Protein 1VP8 (pdb70)

Radius of gyration: 15.59 Å; Cα contacts (8 Å, |Δi|>4): 405; chains: 1; bounding box: 43×42×30 Å

Sequence (183 aa):
HEKKIVYFNKPGRENTEETLRLAVERAKELGIKHLVVASSYGDTAKALEAEGLEVVVVTYHTGFVREGENTPPEVEEELRKRGAKIVRQSHILSGLERSISRKLGGVSRTEAIAEALRSLFGHGLKVCVEITIAADSGAIPIEEVVAVGGRSRGADTAVVIRPAHNNFFDAEIKEIICPRNKR

B-factor: mean 16.17, std 5.23, range [2.0, 48.51]

CATH classification: 3.40.1380.20

InterPro domains:
  IPR015074 Protein of unknown function DUF1867 [PIRSF016138] (1-189)
  IPR015795 Pyruvate kinase, C-terminal [PF02887] (18-164)
  IPR036918 Pyruvate kinase, C-terminal domain superfamily [G3DSA:3.40.1380.20] (1-189)
  IPR036918 Pyruvate kinase, C-terminal domain superfamily [SSF52935] (1-187)

Solvent-accessible surface area: 9802 Å² total

Organism: Archaeoglobus fulgidus (strain ATCC 49558 / DSM 4304 / JCM 9628 / NBRC 100126 / VC-16) (NCBI:txid224325)

Structure (mmCIF, N/CA/C/O backbone):
data_1VP8
#
_entry.id   1VP8
#
_cell.length_a   109.650
_cell.length_b   109.650
_cell.length_c   76.451
_cell.angle_alpha   90.00
_cell.angle_beta   90.00
_cell.angle_gamma   120.00
#
_symmetry.space_group_name_H-M   'P 63 2 2'
#
loop_
_entity.id
_entity.type
_entity.pdbx_description
1 polymer 'hypothetical protein AF0103'
2 non-polymer 'FLAVIN MONONUCLEOTIDE'
3 non-polymer 'UNKNOWN LIGAND'
4 water water
#
loop_
_atom_site.group_PDB
_atom_site.id
_atom_site.type_symbol
_atom_site.label_atom_id
_atom_site.label_alt_id
_atom_site.label_comp_id
_atom_site.label_asym_id
_atom_site.label_entity_id
_atom_site.label_seq_id
_atom_site.pdbx_PDB_ins_code
_atom_site.Cartn_x
_atom_site.Cartn_y
_atom_site.Cartn_z
_atom_site.occupancy
_atom_site.B_iso_or_equiv
_atom_site.auth_seq_id
_atom_site.auth_comp_id
_atom_site.auth_asym_id
_atom_site.auth_atom_id
_atom_site.pdbx_PDB_model_num
ATOM 1 N N . HIS A 1 12 ? 19.668 13.741 5.324 1.00 27.51 0 HIS A N 1
ATOM 2 C CA . HIS A 1 12 ? 20.000 13.849 6.772 1.00 25.91 0 HIS A CA 1
ATOM 3 C C . HIS A 1 12 ? 19.655 12.584 7.556 1.00 21.99 0 HIS A C 1
ATOM 4 O O . HIS A 1 12 ? 18.776 11.794 7.193 1.00 22.54 0 HIS A O 1
ATOM 15 N N . GLU A 1 14 ? 18.975 11.217 11.458 1.00 13.68 2 GLU A N 1
ATOM 16 C CA . GLU A 1 14 ? 18.633 11.464 12.853 1.00 13.90 2 GLU A CA 1
ATOM 17 C C . GLU A 1 14 ? 19.145 10.284 13.669 1.00 14.37 2 GLU A C 1
ATOM 18 O O . GLU A 1 14 ? 18.763 9.148 13.421 1.00 15.25 2 GLU A O 1
ATOM 21 N N . LYS A 1 15 ? 20.006 10.574 14.637 1.00 13.02 3 LYS A N 1
ATOM 22 C CA . LYS A 1 15 ? 20.641 9.564 15.479 1.00 12.70 3 LYS A CA 1
ATOM 23 C C . LYS A 1 15 ? 20.524 9.919 16.958 1.00 13.38 3 LYS A C 1
ATOM 24 O O . LYS A 1 15 ? 20.198 11.043 17.333 1.00 15.09 3 LYS A O 1
ATOM 30 N N . LYS A 1 16 ? 20.761 8.931 17.794 1.00 12.57 4 LYS A N 1
ATOM 31 C CA . LYS A 1 16 ? 20.859 9.144 19.219 1.00 14.50 4 LYS A CA 1
ATOM 32 C C . LYS A 1 16 ? 22.219 9.710 19.592 1.00 13.99 4 LYS A C 1
ATOM 33 O O . LYS A 1 16 ? 23.237 9.326 19.020 1.00 14.50 4 LYS A O 1
ATOM 39 N N . ILE A 1 17 ? 22.235 10.636 20.541 1.00 12.53 5 ILE A N 1
ATOM 40 C CA . ILE A 1 17 ? 23.444 11.031 21.266 1.00 12.24 5 ILE A CA 1
ATOM 41 C C . ILE A 1 17 ? 23.066 10.958 22.748 1.00 13.34 5 ILE A C 1
ATOM 42 O O . ILE A 1 17 ? 21.955 11.308 23.124 1.00 13.81 5 ILE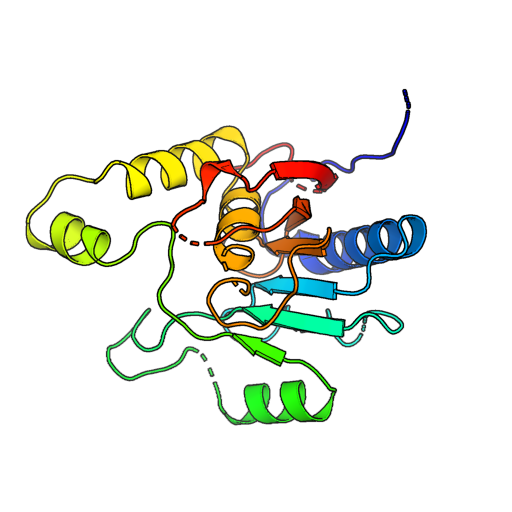 A O 1
ATOM 47 N N . VAL A 1 18 ? 23.988 10.489 23.574 1.00 12.96 6 VAL A N 1
ATOM 48 C CA . VAL A 1 18 ? 23.745 10.385 25.008 1.00 11.92 6 VAL A CA 1
ATOM 49 C C . VAL A 1 18 ? 24.642 11.386 25.745 1.00 12.56 6 VAL A C 1
ATOM 50 O O . VAL A 1 18 ? 25.830 11.439 25.508 1.00 13.38 6 VAL A O 1
ATOM 54 N N . TYR A 1 19 ? 24.018 12.233 26.559 1.00 13.42 7 TYR A N 1
ATOM 55 C CA . TYR A 1 19 ? 24.708 13.205 27.371 1.00 13.69 7 TYR A CA 1
ATOM 56 C C . TYR A 1 19 ? 24.705 12.737 28.823 1.00 13.11 7 TYR A C 1
ATOM 57 O O . TYR A 1 19 ? 23.639 12.451 29.391 1.00 14.65 7 TYR A O 1
ATOM 66 N N . PHE A 1 20 ? 25.883 12.676 29.425 1.00 12.76 8 PHE A N 1
ATOM 67 C CA . PHE A 1 20 ? 26.008 12.262 30.832 1.00 12.36 8 PHE A CA 1
ATOM 68 C C . PHE A 1 20 ? 25.911 13.488 31.724 1.00 12.88 8 PHE A C 1
ATOM 69 O O . PHE A 1 20 ? 26.420 14.559 31.396 1.00 13.98 8 PHE A O 1
ATOM 77 N N . ASN A 1 21 ? 25.340 13.317 32.907 1.00 13.92 9 ASN A N 1
ATOM 78 C CA . ASN A 1 21 ? 25.225 14.429 33.835 1.00 15.71 9 ASN A CA 1
ATOM 79 C C . ASN A 1 21 ? 26.557 14.870 34.419 1.00 15.87 9 ASN A C 1
ATOM 80 O O . ASN A 1 21 ? 26.720 16.026 34.774 1.00 16.41 9 ASN A O 1
ATOM 89 N N . LYS A 1 22 ? 27.479 13.928 34.586 1.00 16.12 10 LYS A N 1
ATOM 90 C CA . LYS A 1 22 ? 28.788 14.210 35.164 1.00 15.85 10 LYS A CA 1
ATOM 91 C C . LYS A 1 22 ? 29.846 13.677 34.249 1.00 15.36 10 LYS A C 1
ATOM 92 O O . LYS A 1 22 ? 29.601 12.694 33.536 1.00 15.40 10 LYS A O 1
ATOM 95 N N . PRO A 1 23 ? 31.037 14.282 34.258 1.00 14.33 11 PRO A N 1
ATOM 96 C CA . PRO A 1 23 ? 32.142 13.717 33.528 1.00 14.26 11 PRO A CA 1
ATOM 97 C C . PRO A 1 23 ? 32.747 12.553 34.320 1.00 15.02 11 PRO A C 1
ATOM 98 O O . PRO A 1 23 ? 32.461 12.362 35.501 1.00 15.71 11 PRO A O 1
ATOM 102 N N . GLY A 1 24 ? 33.600 11.784 33.660 1.00 14.52 12 GLY A N 1
ATOM 103 C CA . GLY A 1 24 ? 34.487 10.907 34.381 1.00 14.18 12 GLY A CA 1
ATOM 104 C C . GLY A 1 24 ? 34.080 9.448 34.421 1.00 14.36 12 GLY A C 1
ATOM 105 O O . GLY A 1 24 ? 33.200 8.978 33.693 1.00 13.83 12 GLY A O 1
ATOM 106 N N . ARG A 1 25 ? 34.755 8.751 35.320 1.00 14.52 13 ARG A N 1
ATOM 107 C CA . ARG A 1 25 ? 34.869 7.308 35.330 1.00 14.19 13 ARG A CA 1
ATOM 108 C C . ARG A 1 25 ? 33.547 6.554 35.512 1.00 14.86 13 ARG A C 1
ATOM 109 O O . ARG A 1 25 ? 33.423 5.405 35.078 1.00 15.33 13 ARG A O 1
ATOM 117 N N . GLU A 1 26 ? 32.546 7.185 36.139 1.00 14.28 14 GLU A N 1
ATOM 118 C CA . GLU A 1 26 ? 31.256 6.498 36.340 1.00 14.88 14 GLU A CA 1
ATOM 119 C C . GLU A 1 26 ? 30.587 6.117 35.029 1.00 13.83 14 GLU A C 1
ATOM 120 O O . GLU A 1 26 ? 29.691 5.266 35.010 1.00 14.47 14 GLU A O 1
ATOM 128 N N . ASN A 1 27 ? 30.956 6.800 33.952 1.00 13.33 15 ASN A N 1
ATOM 129 C CA . ASN A 1 27 ? 30.323 6.622 32.649 1.00 13.39 15 ASN A CA 1
ATOM 130 C C . ASN A 1 27 ? 30.931 5.530 31.780 1.00 13.11 15 ASN A C 1
ATOM 131 O O . ASN A 1 27 ? 30.499 5.355 30.635 1.00 12.74 15 ASN A O 1
ATOM 136 N N . THR A 1 28 ? 31.891 4.786 32.318 1.00 12.74 16 THR A N 1
ATOM 137 C CA . THR A 1 28 ? 32.737 3.940 31.479 1.00 12.65 16 THR A CA 1
ATOM 138 C C . THR A 1 28 ? 31.945 2.870 30.763 1.00 12.89 16 THR A C 1
ATOM 139 O O . THR A 1 28 ? 32.087 2.693 29.543 1.00 13.56 16 THR A O 1
ATOM 143 N N . GLU A 1 29 ? 31.152 2.112 31.510 1.00 12.77 17 GLU A N 1
ATOM 144 C CA . GLU A 1 29 ? 30.481 0.996 30.906 1.00 14.74 17 GLU A CA 1
ATOM 145 C C . GLU A 1 29 ? 29.466 1.440 29.867 1.00 12.72 17 GLU A C 1
ATOM 146 O O . GLU A 1 29 ? 29.365 0.841 28.797 1.00 14.75 17 GLU A O 1
ATOM 154 N N . GLU A 1 30 ? 28.729 2.507 30.153 1.00 13.32 18 GLU A N 1
ATOM 155 C CA . GLU A 1 30 ? 27.747 3.005 29.198 1.00 13.82 18 GLU A CA 1
ATOM 156 C C . GLU A 1 30 ? 28.391 3.576 27.969 1.00 13.03 18 GLU A C 1
ATOM 157 O O . GLU A 1 30 ? 27.904 3.400 26.870 1.00 14.60 18 GLU A O 1
ATOM 163 N N . THR A 1 31 ? 29.503 4.287 28.141 1.00 12.52 19 THR A N 1
ATOM 164 C CA . THR A 1 31 ? 30.263 4.811 26.990 1.00 12.77 19 THR A CA 1
ATOM 165 C C . THR A 1 31 ? 30.689 3.638 26.061 1.00 13.61 19 THR A C 1
ATOM 166 O O . THR A 1 31 ? 30.536 3.702 24.845 1.00 13.33 19 THR A O 1
ATOM 170 N N . LEU A 1 32 ? 31.272 2.596 26.630 1.00 13.62 20 LEU A N 1
ATOM 171 C CA . LEU A 1 32 ? 31.708 1.446 25.820 1.00 13.24 20 LEU A CA 1
ATOM 172 C C . LEU A 1 32 ? 30.530 0.784 25.139 1.00 13.88 20 LEU A C 1
ATOM 173 O O . LEU A 1 32 ? 30.611 0.395 23.971 1.00 13.70 20 LEU A O 1
ATOM 178 N N . ARG A 1 33 ? 29.419 0.636 25.846 1.00 12.86 21 ARG A N 1
ATOM 179 C CA . ARG A 1 33 ? 28.241 0.015 25.260 1.00 12.94 21 ARG A CA 1
ATOM 180 C C . ARG A 1 33 ? 27.753 0.779 24.039 1.00 12.82 21 ARG A C 1
ATOM 181 O O . ARG A 1 33 ? 27.455 0.205 22.992 1.00 13.86 21 ARG A O 1
ATOM 189 N N . LEU A 1 34 ? 27.673 2.090 24.193 1.00 12.46 22 LEU A N 1
ATOM 190 C CA . LEU A 1 34 ? 27.199 2.965 23.121 1.00 13.02 22 LEU A CA 1
ATOM 191 C C . LEU A 1 34 ? 28.203 3.014 21.965 1.00 14.06 22 LEU A C 1
ATOM 192 O O . LEU A 1 34 ? 27.794 3.064 20.795 1.00 13.09 22 LEU A O 1
ATOM 197 N N . ALA A 1 35 ? 29.485 2.982 22.295 1.00 13.52 23 ALA A N 1
ATOM 198 C CA . ALA A 1 35 ? 30.549 2.973 21.286 1.00 13.60 23 ALA A CA 1
ATOM 199 C C . ALA A 1 35 ? 30.457 1.738 20.407 1.00 14.05 23 ALA A C 1
ATOM 200 O O . ALA A 1 35 ? 30.478 1.802 19.173 1.00 13.62 23 ALA A O 1
ATOM 202 N N . VAL A 1 36 ? 30.352 0.592 21.062 1.00 13.86 24 VAL A N 1
ATOM 203 C CA . VAL A 1 36 ? 30.217 -0.670 20.331 1.00 14.31 24 VAL A CA 1
ATOM 204 C C . VAL A 1 36 ? 28.935 -0.708 19.489 1.00 13.80 24 VAL A C 1
ATOM 205 O O . VAL A 1 36 ? 28.946 -1.123 18.318 1.00 13.54 24 VAL A O 1
ATOM 209 N N . GLU A 1 37 ? 27.830 -0.238 20.082 1.00 13.24 25 GLU A N 1
ATOM 210 C CA . GLU A 1 37 ? 26.534 -0.164 19.377 1.00 13.67 25 GLU A CA 1
ATOM 211 C C . GLU A 1 37 ? 26.643 0.615 18.082 1.00 13.27 25 GLU A C 1
ATOM 212 O O . GLU A 1 37 ? 26.209 0.163 17.036 1.00 13.84 25 GLU A O 1
ATOM 218 N N . ARG A 1 38 ? 27.212 1.809 18.159 1.00 12.95 26 ARG A N 1
ATOM 219 C CA . ARG A 1 38 ? 27.364 2.641 16.942 1.00 12.97 26 ARG A CA 1
ATOM 220 C C . ARG A 1 38 ? 28.338 2.013 15.927 1.00 13.64 26 ARG A C 1
ATOM 221 O O . ARG A 1 38 ? 28.086 2.053 14.726 1.00 13.41 26 ARG A O 1
ATOM 229 N N . ALA A 1 39 ? 29.473 1.483 16.398 1.00 12.99 27 ALA A N 1
ATOM 230 C CA . ALA A 1 39 ? 30.419 0.836 15.487 1.00 13.77 27 ALA A CA 1
ATOM 231 C C . ALA A 1 39 ? 29.728 -0.254 14.679 1.00 15.57 27 ALA A C 1
ATOM 232 O O . ALA A 1 39 ? 29.935 -0.395 13.476 1.00 15.52 27 ALA A O 1
ATOM 234 N N . LYS A 1 40 ? 28.898 -1.027 15.356 1.00 14.76 28 LYS A N 1
ATOM 235 C CA . LYS A 1 40 ? 28.239 -2.149 14.683 1.00 15.78 28 LYS A CA 1
ATOM 236 C C . LYS A 1 40 ? 27.217 -1.653 13.683 1.00 14.90 28 LYS A C 1
ATOM 237 O O . LYS A 1 40 ? 27.097 -2.219 12.594 1.00 16.75 28 LYS A O 1
ATOM 240 N N . GLU A 1 41 ? 26.478 -0.599 14.017 1.00 14.91 29 GLU A N 1
ATOM 241 C CA . GLU A 1 41 ? 25.544 -0.001 13.061 1.00 15.14 29 GLU A CA 1
ATOM 242 C C . GLU A 1 41 ? 26.242 0.453 11.776 1.00 15.89 29 GLU A C 1
ATOM 243 O O . GLU A 1 41 ? 25.669 0.398 10.690 1.00 15.28 29 GLU A O 1
ATOM 249 N N . LEU A 1 42 ? 27.461 0.969 11.909 1.00 14.34 30 LEU A N 1
ATOM 250 C CA . LEU A 1 42 ? 28.197 1.555 10.792 1.00 14.97 30 LEU A CA 1
ATOM 251 C C . LEU A 1 42 ? 29.109 0.553 10.064 1.00 15.00 30 LEU A C 1
ATOM 252 O O . LEU A 1 42 ? 29.696 0.893 9.037 1.00 18.90 30 LEU A O 1
ATOM 257 N N . GLY A 1 43 ? 29.282 -0.641 10.613 1.00 13.40 31 GLY A N 1
ATOM 258 C CA . GLY A 1 43 ? 30.217 -1.599 10.019 1.00 14.77 31 GLY A CA 1
ATOM 259 C C . GLY A 1 43 ? 31.676 -1.232 10.266 1.00 15.14 31 GLY A C 1
ATOM 260 O O . GLY A 1 43 ? 32.562 -1.605 9.503 1.00 16.77 31 GLY A O 1
ATOM 261 N N . ILE A 1 44 ? 31.919 -0.469 11.329 1.00 14.11 32 ILE A N 1
ATOM 262 C CA . ILE A 1 44 ? 33.252 -0.104 11.743 1.00 13.87 32 ILE A CA 1
ATOM 263 C C . ILE A 1 44 ? 33.916 -1.313 12.393 1.00 14.79 32 ILE A C 1
ATOM 264 O O . ILE A 1 44 ? 33.265 -2.060 13.125 1.00 16.65 32 ILE A O 1
ATOM 269 N N . LYS A 1 45 ? 35.204 -1.490 12.139 1.00 13.21 33 LYS A N 1
ATOM 270 C CA . LYS A 1 45 ? 35.971 -2.622 12.637 1.00 13.79 33 LYS A CA 1
ATOM 271 C C . LYS A 1 45 ? 36.846 -2.364 13.845 1.00 15.83 33 LYS A C 1
ATOM 272 O O . LYS A 1 45 ? 37.174 -3.306 14.573 1.00 17.82 33 LYS A O 1
ATOM 274 N N . HIS A 1 46 ? 37.271 -1.131 14.053 1.00 14.15 34 HIS A N 1
ATOM 275 C CA . HIS A 1 46 ? 38.232 -0.796 15.098 1.00 14.06 34 HIS A CA 1
ATOM 276 C C . HIS A 1 46 ? 37.620 0.099 16.171 1.00 14.86 34 HIS A C 1
ATOM 277 O O . HIS A 1 46 ? 36.957 1.097 15.867 1.00 14.78 34 HIS A O 1
ATOM 284 N N . LEU A 1 47 ? 37.909 -0.259 17.419 1.00 13.94 35 LEU A N 1
ATOM 285 C CA . LEU A 1 47 ? 37.540 0.502 18.611 1.00 13.29 35 LEU A CA 1
ATOM 286 C C . LEU A 1 47 ? 38.855 0.941 19.249 1.00 12.93 35 LEU A C 1
ATOM 287 O O . LEU A 1 47 ? 39.632 0.092 19.695 1.00 15.53 35 LEU A O 1
ATOM 292 N N . VAL A 1 48 ? 39.129 2.233 19.274 1.00 12.28 36 VAL A N 1
ATOM 293 C CA . VAL A 1 48 ? 40.371 2.800 19.795 1.00 12.80 36 VAL A CA 1
ATOM 294 C C . VAL A 1 48 ? 40.035 3.360 21.171 1.00 13.00 36 VAL A C 1
ATOM 295 O O . VAL A 1 48 ? 39.170 4.195 21.281 1.00 14.10 36 VAL A O 1
ATOM 299 N N . VAL A 1 49 ? 40.705 2.862 22.197 1.00 11.84 37 VAL A N 1
ATOM 300 C CA . VAL A 1 49 ? 40.335 3.150 23.580 1.00 13.13 37 VAL A CA 1
ATOM 301 C C . VAL A 1 49 ? 41.535 3.629 24.379 1.00 12.29 37 VAL A C 1
ATOM 302 O O . VAL A 1 49 ? 42.556 2.939 24.411 1.00 13.21 37 VAL A O 1
ATOM 309 N N . ALA A 1 50 ? 41.388 4.741 25.085 1.00 12.85 38 ALA A N 1
ATOM 310 C CA . ALA A 1 50 ? 42.449 5.223 25.988 1.00 12.51 38 ALA A CA 1
ATOM 311 C C . ALA A 1 50 ? 42.417 4.395 27.259 1.00 12.09 38 ALA A C 1
ATOM 312 O O . ALA A 1 50 ? 41.369 4.201 27.888 1.00 13.17 38 ALA A O 1
ATOM 314 N N . SER A 1 51 ? 43.567 3.881 27.680 1.00 12.72 39 SER A N 1
ATOM 315 C CA . SER A 1 51 ? 43.633 3.216 28.981 1.00 13.33 39 SER A CA 1
ATOM 316 C C . SER A 1 51 ? 45.034 3.426 29.546 1.00 12.73 39 SER A C 1
ATOM 317 O O . SER A 1 51 ? 46.046 2.909 29.017 1.00 13.39 39 SER A O 1
ATOM 320 N N . SER A 1 52 ? 45.088 4.167 30.657 1.00 12.72 40 SER A N 1
ATOM 321 C CA . SER A 1 52 ? 46.345 4.507 31.313 1.00 13.36 40 SER A CA 1
ATOM 322 C C . SER A 1 52 ? 46.927 3.341 32.082 1.00 13.69 40 SER A C 1
ATOM 323 O O . SER A 1 52 ? 48.115 3.023 31.959 1.00 14.46 40 SER A O 1
ATOM 326 N N . TYR A 1 53 ? 46.082 2.667 32.855 1.00 12.94 41 TYR A N 1
ATOM 327 C CA . TYR A 1 53 ? 46.497 1.578 33.728 1.00 13.14 41 TYR A CA 1
ATOM 328 C C . TYR A 1 53 ? 45.926 0.231 33.280 1.00 13.30 41 TYR A C 1
ATOM 329 O O . TYR A 1 53 ? 46.409 -0.820 33.677 1.00 14.67 41 TYR A O 1
ATOM 338 N N . GLY A 1 54 ? 44.919 0.252 32.401 1.00 14.96 42 GLY A N 1
ATOM 339 C CA . GLY A 1 54 ? 44.421 -0.973 31.772 1.00 14.33 42 GLY A CA 1
ATOM 340 C C . GLY A 1 54 ? 42.963 -1.297 32.016 1.00 14.95 42 GLY A C 1
ATOM 341 O O . GLY A 1 54 ? 42.432 -2.164 31.351 1.00 14.01 42 GLY A O 1
ATOM 342 N N . ASP A 1 55 ? 42.296 -0.608 32.956 1.00 15.20 43 ASP A N 1
ATOM 343 C CA . ASP A 1 55 ? 40.925 -0.947 33.336 1.00 16.81 43 ASP A CA 1
ATOM 344 C C . ASP A 1 55 ? 39.960 -0.820 32.153 1.00 13.63 43 ASP A C 1
ATOM 345 O O . ASP A 1 55 ? 39.181 -1.728 31.850 1.00 14.11 43 ASP A O 1
ATOM 354 N N . THR A 1 56 ? 39.991 0.325 31.488 1.00 13.28 44 THR A N 1
ATOM 355 C CA . THR A 1 56 ? 39.066 0.562 30.398 1.00 13.68 44 THR A CA 1
ATOM 356 C C . THR A 1 56 ? 39.338 -0.392 29.230 1.00 13.39 44 THR A C 1
ATOM 357 O O . THR A 1 56 ? 38.423 -0.844 28.546 1.00 13.71 44 THR A O 1
ATOM 361 N N . ALA A 1 57 ? 40.612 -0.678 29.004 1.00 13.00 45 ALA A N 1
ATOM 362 C CA . ALA A 1 57 ? 41.000 -1.633 27.971 1.00 12.95 45 ALA A CA 1
ATOM 363 C C . ALA A 1 57 ? 40.417 -3.004 28.208 1.00 14.06 45 ALA A C 1
ATOM 364 O O . ALA A 1 57 ? 39.911 -3.667 27.289 1.00 13.66 45 ALA A O 1
ATOM 378 N N . LYS A 1 59 ? 37.789 -3.770 30.038 1.00 13.65 47 LYS A N 1
ATOM 379 C CA . LYS A 1 59 ? 36.339 -3.695 29.888 1.00 14.44 47 LYS A CA 1
ATOM 380 C C . LYS A 1 59 ? 35.955 -3.647 28.400 1.00 14.08 47 LYS A C 1
ATOM 381 O O . LYS A 1 59 ? 35.008 -4.301 27.967 1.00 14.84 47 LYS A O 1
ATOM 389 N N . ALA A 1 60 ? 36.717 -2.891 27.620 1.00 13.39 48 ALA A N 1
ATOM 390 C CA . ALA A 1 60 ? 36.479 -2.797 26.185 1.00 14.11 48 ALA A CA 1
ATOM 391 C C . ALA A 1 60 ? 36.554 -4.186 25.531 1.00 14.04 48 ALA A C 1
ATOM 392 O O . ALA A 1 60 ? 35.694 -4.556 24.719 1.00 15.03 48 ALA A O 1
ATOM 394 N N . LEU A 1 61 ? 37.567 -4.969 25.890 1.00 13.76 49 LEU A N 1
ATOM 395 C CA . LEU A 1 61 ? 37.697 -6.308 25.314 1.00 13.50 49 LEU A CA 1
ATOM 396 C C . LEU A 1 61 ? 36.501 -7.183 25.651 1.00 16.04 49 LEU A C 1
ATOM 397 O O . LEU A 1 61 ? 35.997 -7.948 24.808 1.00 17.69 49 LEU A O 1
ATOM 402 N N . GLU A 1 62 ? 36.034 -7.078 26.880 1.00 14.81 50 GLU A N 1
ATOM 403 C CA . GLU A 1 62 ? 34.874 -7.847 27.296 1.00 16.29 50 GLU A CA 1
ATOM 404 C C . GLU A 1 62 ? 33.637 -7.477 26.491 1.00 17.02 50 GLU A C 1
ATOM 405 O O . GLU A 1 62 ? 32.791 -8.348 26.231 1.00 20.37 50 GLU A O 1
ATOM 416 N N . ALA A 1 64 ? 33.503 -5.894 23.379 1.00 17.78 52 ALA A N 1
ATOM 417 C CA . ALA A 1 64 ? 33.785 -5.550 21.973 1.00 17.13 52 ALA A CA 1
ATOM 418 C C . ALA A 1 64 ? 33.006 -6.304 20.937 1.00 20.10 52 ALA A C 1
ATOM 419 O O . ALA A 1 64 ? 32.853 -5.844 19.802 1.00 18.99 52 ALA A O 1
ATOM 421 N N . GLU A 1 65 ? 32.525 -7.481 21.312 1.00 18.09 53 GLU A N 1
ATOM 422 C CA . GLU A 1 65 ? 31.657 -8.265 20.434 1.00 20.77 53 GLU A CA 1
ATOM 423 C C . GLU A 1 65 ? 32.265 -8.433 19.046 1.00 20.58 53 GLU A C 1
ATOM 424 O O . GLU A 1 65 ? 31.565 -8.291 18.043 1.00 24.84 53 GLU A O 1
ATOM 427 N N . GLY A 1 66 ? 33.544 -8.759 18.966 1.00 17.48 54 GLY A N 1
ATOM 428 C CA . GLY A 1 66 ? 34.172 -8.982 17.678 1.00 18.10 54 GLY A CA 1
ATOM 429 C C . GLY A 1 66 ? 34.906 -7.798 17.045 1.00 18.37 54 GLY A C 1
ATOM 430 O O . GLY A 1 66 ? 35.603 -7.975 16.056 1.00 22.55 54 GLY A O 1
ATOM 431 N N . LEU A 1 67 ? 34.751 -6.586 17.569 1.00 16.71 55 LEU A N 1
ATOM 432 C CA . LEU A 1 67 ? 35.560 -5.465 17.107 1.00 16.87 55 LEU A CA 1
ATOM 433 C C . LEU A 1 67 ? 37.026 -5.658 17.510 1.00 16.49 55 LEU A C 1
ATOM 434 O O . LEU A 1 67 ? 37.329 -6.321 18.497 1.00 17.54 55 LEU A O 1
ATOM 439 N N . GLU A 1 68 ? 37.924 -5.112 16.718 1.00 15.08 56 GLU A N 1
ATOM 440 C CA . GLU A 1 68 ? 39.330 -5.083 17.047 1.00 16.90 56 GLU A CA 1
ATOM 441 C C . GLU A 1 68 ? 39.586 -3.911 17.986 1.00 16.05 56 GLU A C 1
ATOM 442 O O . GLU A 1 68 ? 39.285 -2.765 17.643 1.00 16.38 56 GLU A O 1
ATOM 453 N N . VAL A 1 69 ? 40.148 -4.169 19.153 1.00 14.40 57 VAL A N 1
ATOM 454 C CA . VAL A 1 69 ? 40.384 -3.155 20.150 1.00 14.43 57 VAL A CA 1
ATOM 455 C C . VAL A 1 69 ? 41.846 -2.710 20.044 1.00 13.81 57 VAL A C 1
ATOM 456 O O . VAL A 1 69 ? 42.767 -3.544 20.076 1.00 14.03 57 VAL A O 1
ATOM 460 N N . VAL A 1 70 ? 42.030 -1.409 19.883 1.00 12.94 58 VAL A N 1
ATOM 461 C CA . VAL A 1 70 ? 43.326 -0.786 19.857 1.00 11.84 58 VAL A CA 1
ATOM 462 C C . VAL A 1 70 ? 43.410 0.073 21.111 1.00 12.24 58 VAL A C 1
ATOM 463 O O . VAL A 1 70 ? 42.717 1.077 21.252 1.00 13.97 58 VAL A O 1
ATOM 467 N N . VAL A 1 71 ? 44.265 -0.341 22.035 1.00 12.65 59 VAL A N 1
ATOM 468 C CA . VAL A 1 71 ? 44.422 0.324 23.314 1.00 12.10 59 VAL A CA 1
ATOM 469 C C . VAL A 1 71 ? 45.540 1.341 23.172 1.00 12.87 59 VAL A C 1
ATOM 470 O O . VAL A 1 71 ? 46.656 0.992 22.788 1.00 14.59 59 VAL A O 1
ATOM 474 N N . VAL A 1 72 ? 45.263 2.588 23.517 1.00 11.51 60 VAL A N 1
ATOM 475 C CA . VAL A 1 72 ? 46.292 3.625 23.528 1.00 12.62 60 VAL A CA 1
ATOM 476 C C . VAL A 1 72 ? 46.538 4.001 24.976 1.00 12.56 60 VAL A C 1
ATOM 477 O O . VAL A 1 72 ? 45.644 4.420 25.707 1.00 13.14 60 VAL A O 1
ATOM 481 N N . THR A 1 73 ? 47.783 3.799 25.398 1.00 12.89 61 THR A N 1
ATOM 482 C CA . THR A 1 73 ? 48.173 4.059 26.781 1.00 12.25 61 THR A CA 1
ATOM 483 C C . THR A 1 73 ? 49.112 5.253 26.866 1.00 12.84 61 THR A C 1
ATOM 484 O O . THR A 1 73 ? 49.466 5.877 25.857 1.00 14.56 61 THR A O 1
ATOM 488 N N . TYR A 1 74 ? 49.526 5.576 28.080 1.00 12.59 62 TYR A N 1
ATOM 489 C CA . TYR A 1 74 ? 50.492 6.644 28.305 1.00 13.31 62 TYR A CA 1
ATOM 490 C C . TYR A 1 74 ? 51.868 6.344 27.732 1.00 13.42 62 TYR A C 1
ATOM 491 O O . TYR A 1 74 ? 52.345 5.230 27.771 1.00 13.96 62 TYR A O 1
ATOM 500 N N . HIS A 1 75 ? 52.532 7.397 27.270 1.00 13.51 63 HIS A N 1
ATOM 501 C CA . HIS A 1 75 ? 53.922 7.286 26.928 1.00 13.37 63 HIS A CA 1
ATOM 502 C C . HIS A 1 75 ? 54.756 6.852 28.112 1.00 13.65 63 HIS A C 1
ATOM 503 O O . HIS A 1 75 ? 54.464 7.215 29.255 1.00 13.71 63 HIS A O 1
ATOM 510 N N . THR A 1 76 ? 55.789 6.060 27.876 1.00 13.05 64 THR A N 1
ATOM 511 C CA . THR A 1 76 ? 56.750 5.755 28.937 1.00 12.02 64 THR A CA 1
ATOM 512 C C . THR A 1 76 ? 57.297 7.068 29.485 1.00 12.85 64 THR A C 1
ATOM 513 O O . THR A 1 76 ? 57.623 7.965 28.718 1.00 13.72 64 THR A O 1
ATOM 517 N N . GLY A 1 77 ? 57.334 7.231 30.811 1.00 13.37 65 GLY A N 1
ATOM 518 C CA . GLY A 1 77 ? 57.777 8.468 31.420 1.00 13.21 65 GLY A CA 1
ATOM 519 C C . GLY A 1 77 ? 56.735 9.499 31.714 1.00 14.44 65 GLY A C 1
ATOM 520 O O . GLY A 1 77 ? 57.075 10.577 32.187 1.00 13.92 65 GLY A O 1
ATOM 521 N N . PHE A 1 78 ? 55.457 9.229 31.451 1.00 13.01 66 PHE A N 1
ATOM 522 C CA . PHE A 1 78 ? 54.411 10.206 31.692 1.00 13.28 66 PHE A CA 1
ATOM 523 C C . PHE A 1 78 ? 54.401 10.608 33.160 1.00 14.36 66 PHE A C 1
ATOM 524 O O . PHE A 1 78 ? 54.216 11.797 33.457 1.00 14.48 66 PHE A O 1
ATOM 532 N N . VAL A 1 79 ? 54.522 9.658 34.073 1.00 13.44 67 VAL A N 1
ATOM 533 C CA . VAL A 1 79 ? 54.579 9.988 35.501 1.00 14.61 67 VAL A CA 1
ATOM 534 C C . VAL A 1 79 ? 56.006 10.097 36.016 1.00 14.98 67 VAL A C 1
ATOM 535 O O . VAL A 1 79 ? 56.387 11.084 36.668 1.00 16.64 67 VAL A O 1
ATOM 539 N N . ARG A 1 80 ? 56.822 9.083 35.756 1.00 14.57 68 ARG A N 1
ATOM 540 C CA . ARG A 1 80 ? 58.222 9.012 36.161 1.00 14.47 68 ARG A CA 1
ATOM 541 C C . ARG A 1 80 ? 59.029 8.504 34.991 1.00 14.30 68 ARG A C 1
ATOM 542 O O . ARG A 1 80 ? 58.625 7.555 34.324 1.00 13.89 68 ARG A O 1
ATOM 550 N N . GLU A 1 81 ? 60.199 9.127 34.731 1.00 14.31 69 GLU A N 1
ATOM 551 C CA . GLU A 1 81 ? 60.998 8.759 33.564 1.00 15.79 69 GLU A CA 1
ATOM 552 C C . GLU A 1 81 ? 61.342 7.304 33.557 1.00 13.97 69 GLU A C 1
ATOM 553 O O . GLU A 1 81 ? 61.669 6.697 34.597 1.00 14.64 69 GLU A O 1
ATOM 559 N N . GLY A 1 82 ? 61.214 6.680 32.400 1.00 12.87 70 GLY A N 1
ATOM 560 C CA . GLY A 1 82 ? 61.535 5.297 32.239 1.00 14.06 70 GLY A CA 1
ATOM 561 C C . GLY A 1 82 ? 60.494 4.306 32.742 1.00 14.42 70 GLY A C 1
ATOM 562 O O . GLY A 1 82 ? 60.752 3.117 32.660 1.00 16.47 70 GLY A O 1
ATOM 563 N N . GLU A 1 83 ? 59.366 4.787 33.251 1.00 12.75 71 GLU A N 1
ATOM 564 C CA . GLU A 1 83 ? 58.361 3.903 33.847 1.00 12.15 71 GLU A CA 1
ATOM 565 C C . GLU A 1 83 ? 57.060 3.973 33.088 1.00 12.80 71 GLU A C 1
ATOM 566 O O . GLU A 1 83 ? 56.681 4.999 32.545 1.00 12.80 71 GLU A O 1
ATOM 572 N N . ASN A 1 84 ? 56.350 2.840 33.115 1.00 12.47 72 ASN A N 1
ATOM 573 C CA . ASN A 1 84 ? 55.051 2.706 32.481 1.00 12.97 72 ASN A CA 1
ATOM 574 C C . ASN A 1 84 ? 53.945 2.618 33.531 1.00 12.65 72 ASN A C 1
ATOM 575 O O . ASN A 1 84 ? 54.093 1.932 34.543 1.00 13.77 72 ASN A O 1
ATOM 580 N N . THR A 1 85 ? 52.808 3.248 33.283 1.00 12.20 73 THR A N 1
ATOM 581 C CA . THR A 1 85 ? 51.661 3.121 34.184 1.00 11.73 73 THR A CA 1
ATOM 582 C C . THR A 1 85 ? 50.975 1.754 34.078 1.00 12.59 73 THR A C 1
ATOM 583 O O . THR A 1 85 ? 50.536 1.190 35.094 1.00 12.36 73 THR A O 1
ATOM 595 N N . PRO A 1 87 ? 50.947 -2.008 33.938 1.00 14.11 75 PRO A N 1
ATOM 596 C CA . PRO A 1 87 ? 51.993 -2.975 34.236 1.00 16.18 75 PRO A CA 1
ATOM 597 C C . PRO A 1 87 ? 52.037 -4.174 33.318 1.00 14.70 75 PRO A C 1
ATOM 598 O O . PRO A 1 87 ? 51.043 -4.452 32.613 1.00 13.57 75 PRO A O 1
ATOM 602 N N . PRO A 1 88 ? 53.180 -4.855 33.268 1.00 13.85 76 PRO A N 1
ATOM 603 C CA . PRO A 1 88 ? 53.376 -5.922 32.344 1.00 13.89 76 PRO A CA 1
ATOM 604 C C . PRO A 1 88 ? 52.288 -6.989 32.403 1.00 13.46 76 PRO A C 1
ATOM 605 O O . PRO A 1 88 ? 51.899 -7.502 31.351 1.00 14.56 76 PRO A O 1
ATOM 609 N N . GLU A 1 89 ? 51.802 -7.362 33.592 1.00 12.39 77 GLU A N 1
ATOM 610 C CA . GLU A 1 89 ? 50.821 -8.422 33.702 1.00 12.63 77 GLU A CA 1
ATOM 611 C C . GLU A 1 89 ? 49.507 -8.051 33.032 1.00 12.64 77 GLU A C 1
ATOM 612 O O . GLU A 1 89 ? 48.788 -8.908 32.537 1.00 14.93 77 GLU A O 1
ATOM 618 N N . VAL A 1 90 ? 49.152 -6.802 33.084 1.00 13.04 78 VAL A N 1
ATOM 619 C CA . VAL A 1 90 ? 47.968 -6.293 32.397 1.00 13.59 78 VAL A CA 1
ATOM 620 C C . VAL A 1 90 ? 48.199 -6.251 30.899 1.00 14.10 78 VAL A C 1
ATOM 621 O O . VAL A 1 90 ? 47.364 -6.732 30.121 1.00 14.52 78 VAL A O 1
ATOM 625 N N . GLU A 1 91 ? 49.314 -5.706 30.454 1.00 13.85 79 GLU A N 1
ATOM 626 C CA . GLU A 1 91 ? 49.636 -5.661 29.042 1.00 15.19 79 GLU A CA 1
ATOM 627 C C . GLU A 1 91 ? 49.631 -7.063 28.421 1.00 15.84 79 GLU A C 1
ATOM 628 O O . GLU A 1 91 ? 49.105 -7.278 27.334 1.00 16.29 79 GLU A O 1
ATOM 634 N N . GLU A 1 92 ? 50.218 -8.028 29.106 1.00 14.89 80 GLU A N 1
ATOM 635 C CA . GLU A 1 92 ? 50.254 -9.396 28.634 1.00 17.22 80 GLU A CA 1
ATOM 636 C C . GLU A 1 92 ? 48.848 -9.955 28.467 1.00 16.53 80 GLU A C 1
ATOM 637 O O . GLU A 1 92 ? 48.560 -10.638 27.475 1.00 16.45 80 GLU A O 1
ATOM 648 N N . GLU A 1 93 ? 47.962 -9.726 29.435 1.00 13.39 81 GLU A N 1
ATOM 649 C CA . GLU A 1 93 ? 46.581 -10.196 29.319 1.00 14.02 81 GLU A CA 1
ATOM 650 C C . GLU A 1 93 ? 45.806 -9.518 28.178 1.00 14.88 81 GLU A C 1
ATOM 651 O O . GLU A 1 93 ? 45.047 -10.164 27.457 1.00 15.26 81 GLU A O 1
ATOM 657 N N . LEU A 1 94 ? 45.987 -8.226 28.015 1.00 13.70 82 LEU A N 1
ATOM 658 C CA . LEU A 1 94 ? 45.349 -7.536 26.910 1.00 14.38 82 LEU A CA 1
ATOM 659 C C . LEU A 1 94 ? 45.796 -8.108 25.561 1.00 14.57 82 LEU A C 1
ATOM 660 O O . LEU A 1 94 ? 44.981 -8.346 24.657 1.00 14.26 82 LEU A O 1
ATOM 665 N N . ARG A 1 95 ? 47.083 -8.368 25.418 1.00 15.84 83 ARG A N 1
ATOM 666 C CA . ARG A 1 95 ? 47.605 -8.924 24.172 1.00 16.76 83 ARG A CA 1
ATOM 667 C C . ARG A 1 95 ? 47.060 -10.340 23.956 1.00 16.88 83 ARG A C 1
ATOM 668 O O . ARG A 1 95 ? 46.681 -10.711 22.831 1.00 17.58 83 ARG A O 1
ATOM 676 N N . LYS A 1 96 ? 46.988 -11.128 25.016 1.00 15.07 84 LYS A N 1
ATOM 677 C CA . LYS A 1 96 ? 46.410 -12.473 24.911 1.00 18.37 84 LYS A CA 1
ATOM 678 C C . LYS A 1 96 ? 44.970 -12.478 24.422 1.00 16.98 84 LYS A C 1
ATOM 679 O O . LYS A 1 96 ? 44.516 -13.422 23.773 1.00 17.55 84 LYS A O 1
ATOM 685 N N . ARG A 1 97 ? 44.216 -11.468 24.809 1.00 15.47 85 ARG A N 1
ATOM 686 C CA . ARG A 1 97 ? 42.820 -11.335 24.426 1.00 17.01 85 ARG A CA 1
ATOM 687 C C . ARG A 1 97 ? 42.629 -10.659 23.069 1.00 16.66 85 ARG A C 1
ATOM 688 O O . ARG A 1 97 ? 41.498 -10.394 22.674 1.00 20.57 85 ARG A O 1
ATOM 693 N N . GLY A 1 98 ? 43.733 -10.335 22.393 1.00 15.46 86 GLY A N 1
ATOM 694 C CA . GLY A 1 98 ? 43.731 -9.845 21.005 1.00 15.41 86 GLY A CA 1
ATOM 695 C C . GLY A 1 98 ? 43.814 -8.330 20.836 1.00 16.65 86 GLY A C 1
ATOM 696 O O . GLY A 1 98 ? 43.638 -7.843 19.738 1.00 17.45 86 GLY A O 1
ATOM 697 N N . ALA A 1 99 ? 44.096 -7.591 21.899 1.0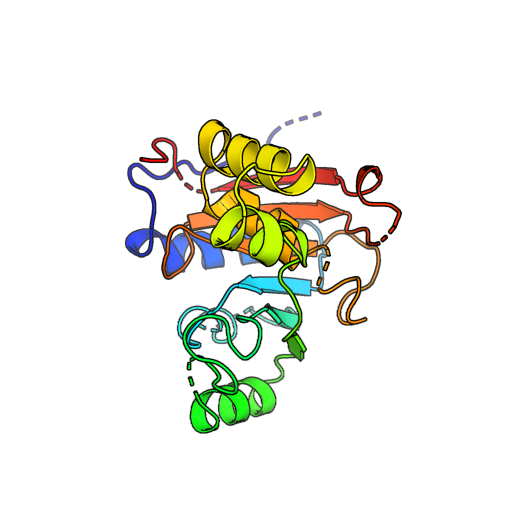0 14.29 87 ALA A N 1
ATOM 698 C CA . ALA A 1 99 ? 44.249 -6.144 21.748 1.00 15.13 87 ALA A CA 1
ATOM 699 C C . ALA A 1 99 ? 45.568 -5.776 21.089 1.00 14.76 87 ALA A C 1
ATOM 700 O O . ALA A 1 99 ? 46.582 -6.436 21.310 1.00 16.83 87 ALA A O 1
ATOM 702 N N . LYS A 1 100 ? 45.555 -4.694 20.323 1.00 14.40 88 LYS A N 1
ATOM 703 C CA . LYS A 1 100 ? 46.776 -4.017 19.957 1.00 14.80 88 LYS A CA 1
ATOM 704 C C . LYS A 1 100 ? 47.075 -2.965 21.027 1.00 15.11 88 LYS A C 1
ATOM 705 O O . LYS A 1 100 ? 46.151 -2.393 21.610 1.00 17.47 88 LYS A O 1
ATOM 711 N N . ILE A 1 101 ? 48.345 -2.711 21.281 1.00 14.56 89 ILE A N 1
ATOM 712 C CA . ILE A 1 101 ? 48.750 -1.718 22.264 1.00 13.44 89 ILE A CA 1
ATOM 713 C C . ILE A 1 101 ? 49.578 -0.653 21.575 1.00 15.38 89 ILE A C 1
ATOM 714 O O . ILE A 1 101 ? 50.568 -0.972 20.919 1.00 17.03 89 ILE A O 1
ATOM 723 N N . VAL A 1 102 ? 49.135 0.583 21.700 1.00 13.39 90 VAL A N 1
ATOM 724 C CA . VAL A 1 102 ? 49.860 1.737 21.207 1.00 13.10 90 VAL A CA 1
ATOM 725 C C . VAL A 1 102 ? 50.431 2.468 22.410 1.00 13.54 90 VAL A C 1
ATOM 726 O O . VAL A 1 102 ? 49.683 2.878 23.288 1.00 13.70 90 VAL A O 1
ATOM 730 N N . ARG A 1 103 ? 51.745 2.644 22.423 1.00 13.14 91 ARG A N 1
ATOM 731 C CA . ARG A 1 103 ? 52.455 3.385 23.451 1.00 12.97 91 ARG A CA 1
ATOM 732 C C . ARG A 1 103 ? 53.452 4.314 22.726 1.00 13.67 91 ARG A C 1
ATOM 733 O O . ARG A 1 103 ? 54.413 3.840 22.110 1.00 14.05 91 ARG A O 1
ATOM 741 N N . GLN A 1 104 ? 53.193 5.610 22.757 1.00 13.02 92 GLN A N 1
ATOM 742 C CA . GLN A 1 104 ? 54.053 6.586 22.083 1.00 12.92 92 GLN A CA 1
ATOM 743 C C . GLN A 1 104 ? 53.786 7.945 22.685 1.00 13.84 92 GLN A C 1
ATOM 744 O O . GLN A 1 104 ? 52.889 8.131 23.486 1.00 13.72 92 GLN A O 1
ATOM 750 N N . SER A 1 105 ? 54.579 8.924 22.251 1.00 13.44 93 SER A N 1
ATOM 751 C CA . SER A 1 105 ? 54.435 10.299 22.687 1.00 13.73 93 SER A CA 1
ATOM 752 C C . SER A 1 105 ? 53.002 10.813 22.487 1.00 13.92 93 SER A C 1
ATOM 753 O O . SER A 1 105 ? 52.342 10.478 21.486 1.00 13.95 93 SER A O 1
ATOM 756 N N . HIS A 1 106 ? 52.503 11.606 23.406 1.00 13.89 94 HIS A N 1
ATOM 757 C CA . HIS A 1 106 ? 51.187 12.217 23.329 1.00 13.53 94 HIS A CA 1
ATOM 758 C C . HIS A 1 106 ? 51.195 13.401 22.349 1.00 14.78 94 HIS A C 1
ATOM 759 O O . HIS A 1 106 ? 51.792 14.432 22.619 1.00 14.93 94 HIS A O 1
ATOM 766 N N . ILE A 1 107 ? 50.529 13.230 21.220 1.00 13.59 95 ILE A N 1
ATOM 767 C CA . ILE A 1 107 ? 50.757 14.100 20.083 1.00 14.92 95 ILE A CA 1
ATOM 768 C C . ILE A 1 107 ? 50.021 15.421 20.152 1.00 14.84 95 ILE A C 1
ATOM 769 O O . ILE A 1 107 ? 50.349 16.315 19.370 1.00 15.10 95 ILE A O 1
ATOM 774 N N . LEU A 1 108 ? 49.102 15.615 21.093 1.00 14.62 96 LEU A N 1
ATOM 775 C CA . LEU A 1 108 ? 48.474 16.917 21.307 1.00 14.99 96 LEU A CA 1
ATOM 776 C C . LEU A 1 108 ? 49.194 17.737 22.368 1.00 15.47 96 LEU A C 1
ATOM 777 O O . LEU A 1 108 ? 48.638 18.699 22.897 1.00 16.69 96 LEU A O 1
ATOM 782 N N . SER A 1 109 ? 50.461 17.429 22.602 1.00 14.95 97 SER A N 1
ATOM 783 C CA . SER A 1 109 ? 51.372 18.304 23.326 1.00 15.22 97 SER A CA 1
ATOM 784 C C . SER A 1 109 ? 52.780 18.169 22.771 1.00 15.41 97 SER A C 1
ATOM 785 O O . SER A 1 109 ? 53.395 19.159 22.369 1.00 15.56 97 SER A O 1
ATOM 788 N N . GLY A 1 110 ? 53.300 16.949 22.729 1.00 14.81 98 GLY A N 1
ATOM 789 C CA . GLY A 1 110 ? 54.598 16.698 22.175 1.00 13.54 98 GLY A CA 1
ATOM 790 C C . GLY A 1 110 ? 55.725 17.388 22.931 1.00 13.36 98 GLY A C 1
ATOM 791 O O . GLY A 1 110 ? 55.607 17.670 24.100 1.00 14.55 98 GLY A O 1
ATOM 792 N N . LEU A 1 111 ? 56.822 17.642 22.222 1.00 13.21 99 LEU A N 1
ATOM 793 C CA . LEU A 1 111 ? 58.013 18.202 22.838 1.00 13.32 99 LEU A CA 1
ATOM 794 C C . LEU A 1 111 ? 57.739 19.589 23.420 1.00 13.73 99 LEU A C 1
ATOM 795 O O . LEU A 1 111 ? 58.428 20.036 24.331 1.00 13.92 99 LEU A O 1
ATOM 800 N N . GLU A 1 112 ? 56.732 20.275 22.910 1.00 13.73 100 GLU A N 1
ATOM 801 C CA . GLU A 1 112 ? 56.358 21.577 23.425 1.00 13.85 100 GLU A CA 1
ATOM 802 C C . GLU A 1 112 ? 56.033 21.517 24.900 1.00 13.83 100 GLU A C 1
ATOM 803 O O . GLU A 1 112 ? 56.230 22.511 25.604 1.00 14.07 100 GLU A O 1
ATOM 809 N N . ARG A 1 113 ? 55.555 20.387 25.404 1.00 13.88 101 ARG A N 1
ATOM 810 C CA . ARG A 1 113 ? 55.309 20.256 26.832 1.00 13.47 101 ARG A CA 1
ATO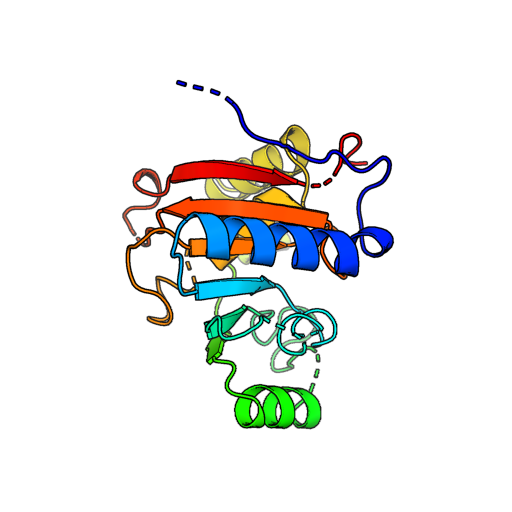M 811 C C . ARG A 1 113 ? 56.568 20.425 27.660 1.00 13.59 101 ARG A C 1
ATOM 812 O O . ARG A 1 113 ? 56.533 20.979 28.744 1.00 13.49 101 ARG A O 1
ATOM 820 N N . SER A 1 114 ? 57.714 19.940 27.175 1.00 13.44 102 SER A N 1
ATOM 821 C CA . SER A 1 114 ? 58.952 20.170 27.908 1.00 13.11 102 SER A CA 1
ATOM 822 C C . SER A 1 114 ? 59.287 21.646 27.970 1.00 13.58 102 SER A C 1
ATOM 823 O O . SER A 1 114 ? 59.793 22.123 28.988 1.00 13.69 102 SER A O 1
ATOM 826 N N . ILE A 1 115 ? 59.041 22.357 26.878 1.00 13.35 103 ILE A N 1
ATOM 827 C CA . ILE A 1 115 ? 59.358 23.772 26.794 1.00 13.41 103 ILE A CA 1
ATOM 828 C C . ILE A 1 115 ? 58.407 24.544 27.692 1.00 12.97 103 ILE A C 1
ATOM 829 O O . ILE A 1 115 ? 58.838 25.386 28.482 1.00 13.84 103 ILE A O 1
ATOM 834 N N . SER A 1 116 ? 57.105 24.306 27.587 1.00 13.28 104 SER A N 1
ATOM 835 C CA . SER A 1 116 ? 56.164 25.068 28.413 1.00 13.78 104 SER A CA 1
ATOM 836 C C . SER A 1 116 ? 56.382 24.776 29.906 1.00 14.42 104 SER A C 1
ATOM 837 O O . SER A 1 116 ? 56.326 25.698 30.711 1.00 15.10 104 SER A O 1
ATOM 840 N N . ARG A 1 117 ? 56.681 23.545 30.287 1.00 14.73 105 ARG A N 1
ATOM 841 C CA . ARG A 1 117 ? 56.871 23.201 31.681 1.00 15.98 105 ARG A CA 1
ATOM 842 C C . ARG A 1 117 ? 58.124 23.789 32.244 1.00 15.63 105 ARG A C 1
ATOM 843 O O . ARG A 1 117 ? 58.114 24.301 33.373 1.00 16.82 105 ARG A O 1
ATOM 858 N N . LYS A 1 118 ? 59.229 23.717 31.520 1.00 14.22 106 LYS A N 1
ATOM 859 C CA . LYS A 1 118 ? 60.510 24.132 32.085 1.00 13.79 106 LYS A CA 1
ATOM 860 C C . LYS A 1 118 ? 60.770 25.627 31.891 1.00 14.81 106 LYS A C 1
ATOM 861 O O . LYS A 1 118 ? 61.300 26.285 32.774 1.00 16.02 106 LYS A O 1
ATOM 872 N N . LEU A 1 119 ? 60.422 26.126 30.712 1.00 13.70 107 LEU A N 1
ATOM 873 C CA . LEU A 1 119 ? 60.796 27.478 30.318 1.00 13.47 107 LEU A CA 1
ATOM 874 C C . LEU A 1 119 ? 59.656 28.468 30.296 1.00 12.89 107 LEU A C 1
ATOM 875 O O . LEU A 1 119 ? 59.860 29.656 30.443 1.00 14.00 107 LEU A O 1
ATOM 880 N N . GLY A 1 120 ? 58.431 27.963 30.095 1.00 14.19 108 GLY A N 1
ATOM 881 C CA . GLY A 1 120 ? 57.216 28.755 30.097 1.00 13.22 108 GLY A CA 1
ATOM 882 C C . GLY A 1 120 ? 56.700 29.064 28.708 1.00 13.67 108 GLY A C 1
ATOM 883 O O . GLY A 1 120 ? 57.442 29.255 27.737 1.00 13.64 108 GLY A O 1
ATOM 884 N N . GLY A 1 121 ? 55.375 29.142 28.641 1.00 13.04 109 GLY A N 1
ATOM 885 C CA . GLY A 1 121 ? 54.626 29.500 27.438 1.00 13.26 109 GLY A CA 1
ATOM 886 C C . GLY A 1 121 ? 54.142 28.309 26.701 1.00 13.40 109 GLY A C 1
ATOM 887 O O . GLY A 1 121 ? 54.936 27.463 26.322 1.00 13.79 109 GLY A O 1
ATOM 888 N N . VAL A 1 122 ? 52.855 28.246 26.435 1.00 12.94 110 VAL A N 1
ATOM 889 C CA . VAL A 1 122 ? 52.334 27.141 25.663 1.00 13.55 110 VAL A CA 1
ATOM 890 C C . VAL A 1 122 ? 52.341 27.402 24.177 1.00 13.56 110 VAL A C 1
ATOM 891 O O . VAL A 1 122 ? 52.299 28.545 23.732 1.00 14.30 110 VAL A O 1
ATOM 895 N N . SER A 1 123 ? 52.397 26.299 23.447 1.00 13.38 111 SER A N 1
ATOM 896 C CA . SER A 1 123 ? 52.424 26.233 22.002 1.00 13.75 111 SER A CA 1
ATOM 897 C C . SER A 1 123 ? 51.024 26.278 21.383 1.00 13.30 111 SER A C 1
ATOM 898 O O . SER A 1 123 ? 50.012 26.165 22.075 1.00 13.40 111 SER A O 1
ATOM 901 N N . ARG A 1 124 ? 50.994 26.369 20.058 1.00 13.55 112 ARG A N 1
ATOM 902 C CA . ARG A 1 124 ? 49.750 26.218 19.316 1.00 13.98 112 ARG A CA 1
ATOM 903 C C . ARG A 1 124 ? 49.102 24.858 19.544 1.00 13.61 112 ARG A C 1
ATOM 904 O O . ARG A 1 124 ? 47.884 24.773 19.724 1.00 14.19 112 ARG A O 1
ATOM 912 N N . THR A 1 125 ? 49.898 23.793 19.559 1.00 13.85 113 THR A N 1
ATOM 913 C CA . THR A 1 125 ? 49.359 22.448 19.795 1.00 13.94 113 THR A CA 1
ATOM 914 C C . THR A 1 125 ? 48.694 22.372 21.159 1.00 13.81 113 THR A C 1
ATOM 915 O O . THR A 1 125 ? 47.589 21.858 21.294 1.00 14.08 113 THR A O 1
ATOM 922 N N . GLU A 1 126 ? 49.358 22.863 22.193 1.00 13.73 114 GLU A N 1
ATOM 923 C CA . GLU A 1 126 ? 48.792 22.837 23.543 1.00 13.74 114 GLU A CA 1
ATOM 924 C C . GLU A 1 126 ? 47.551 23.717 23.645 1.00 13.87 114 GLU A C 1
ATOM 925 O O . GLU A 1 126 ? 46.639 23.398 24.415 1.00 13.92 114 GLU A O 1
ATOM 931 N N . ALA A 1 127 ? 47.478 24.805 22.898 1.00 13.85 115 ALA A N 1
ATOM 932 C CA . ALA A 1 127 ? 46.295 25.617 22.877 1.00 13.76 115 ALA A CA 1
ATOM 933 C C . ALA A 1 127 ? 45.103 24.899 22.240 1.00 14.16 115 ALA A C 1
ATOM 934 O O . ALA A 1 127 ? 43.998 24.977 22.769 1.00 13.90 115 ALA A O 1
ATOM 936 N N . ILE A 1 128 ? 45.329 24.187 21.144 1.00 13.70 116 ILE A N 1
ATOM 937 C CA . ILE A 1 128 ? 44.299 23.349 20.539 1.00 13.78 116 ILE A CA 1
ATOM 938 C C . ILE A 1 128 ? 43.826 22.359 21.575 1.00 13.8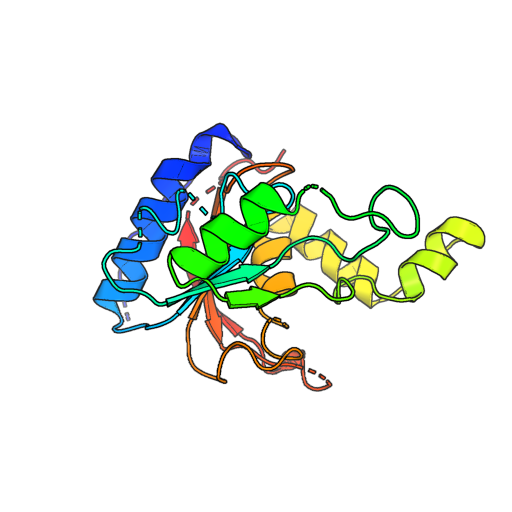7 116 ILE A C 1
ATOM 939 O O . ILE A 1 128 ? 42.601 22.150 21.755 1.00 13.98 116 ILE A O 1
ATOM 944 N N . ALA A 1 129 ? 44.755 21.673 22.250 1.00 13.53 117 ALA A N 1
ATOM 945 C CA . ALA A 1 129 ? 44.358 20.668 23.254 1.00 13.72 117 ALA A CA 1
ATOM 946 C C . ALA A 1 129 ? 43.465 21.283 24.314 1.00 13.43 117 ALA A C 1
ATOM 947 O O . ALA A 1 129 ? 42.463 20.673 24.720 1.00 13.96 117 ALA A O 1
ATOM 949 N N . GLU A 1 130 ? 43.816 22.469 24.793 1.00 13.32 118 GLU A N 1
ATOM 950 C CA . GLU A 1 130 ? 43.054 23.032 25.867 1.00 13.18 118 GLU A CA 1
ATOM 951 C C . GLU A 1 130 ? 41.668 23.469 25.408 1.00 14.58 118 GLU A C 1
ATOM 952 O O . GLU A 1 130 ? 40.708 23.346 26.158 1.00 13.73 118 GLU A O 1
ATOM 958 N N . ALA A 1 131 ? 41.543 23.978 24.194 1.00 13.54 119 ALA A N 1
ATOM 959 C CA . ALA A 1 131 ? 40.245 24.340 23.646 1.00 13.31 119 ALA A CA 1
ATOM 960 C C . ALA A 1 131 ? 39.342 23.130 23.468 1.00 13.49 119 ALA A C 1
ATOM 961 O O . ALA A 1 131 ? 38.151 23.211 23.689 1.00 13.90 119 ALA A O 1
ATOM 963 N N . LEU A 1 132 ? 39.900 22.001 23.064 1.00 13.24 120 LEU A N 1
ATOM 964 C CA . LEU A 1 132 ? 39.099 20.781 23.002 1.00 13.25 120 LEU A CA 1
ATOM 965 C C . LEU A 1 132 ? 38.653 20.372 24.392 1.00 13.49 120 LEU A C 1
ATOM 966 O O . LEU A 1 1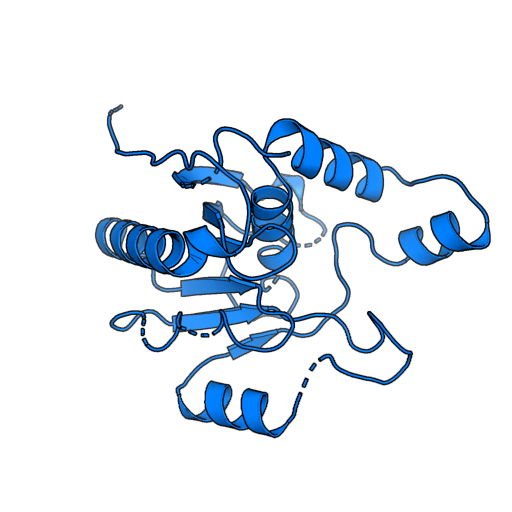32 ? 37.478 20.045 24.619 1.00 13.44 120 LEU A O 1
ATOM 971 N N . ARG A 1 133 ? 39.570 20.390 25.358 1.00 13.25 121 ARG A N 1
ATOM 972 C CA . ARG A 1 133 ? 39.220 20.067 26.755 1.00 13.21 121 ARG A CA 1
ATOM 973 C C . ARG A 1 133 ? 38.109 20.955 27.280 1.00 13.03 121 ARG A C 1
ATOM 974 O O . ARG A 1 133 ? 37.201 20.487 27.963 1.00 13.81 121 ARG A O 1
ATOM 982 N N . SER A 1 134 ? 38.191 22.250 27.022 1.00 13.01 122 SER A N 1
ATOM 983 C CA . SER A 1 134 ? 37.243 23.189 27.627 1.00 12.62 122 SER A CA 1
ATOM 984 C C . SER A 1 134 ? 35.869 23.134 26.912 1.00 12.40 122 SER A C 1
ATOM 985 O O . SER A 1 134 ? 34.815 23.123 27.552 1.00 12.78 122 SER A O 1
ATOM 988 N N . LEU A 1 135 ? 35.893 23.093 25.601 1.00 12.72 123 LEU A N 1
ATOM 989 C CA . LEU A 1 135 ? 34.624 23.151 24.853 1.00 12.72 123 LEU A CA 1
ATOM 990 C C . LEU A 1 135 ? 33.895 21.836 24.901 1.00 13.03 123 LEU A C 1
ATOM 991 O O . LEU A 1 135 ? 32.684 21.816 25.065 1.00 12.85 123 LEU A O 1
ATOM 996 N N . PHE A 1 136 ? 34.615 20.726 24.784 1.00 13.13 124 PHE A N 1
ATOM 997 C CA . PHE A 1 136 ? 33.999 19.413 24.589 1.00 12.54 124 PHE A CA 1
ATOM 998 C C . PHE A 1 136 ? 34.334 18.412 25.683 1.00 12.93 124 PHE A C 1
ATOM 999 O O . PHE A 1 136 ? 33.750 17.331 25.715 1.00 13.95 124 PHE A O 1
ATOM 1007 N N . GLY A 1 137 ? 35.198 18.783 26.620 1.00 13.21 125 GLY A N 1
ATOM 1008 C CA . GLY A 1 137 ? 35.654 17.900 27.689 1.00 12.65 125 GLY A CA 1
ATOM 1009 C C . GLY A 1 137 ? 36.926 17.168 27.382 1.00 12.72 125 GLY A C 1
ATOM 1010 O O . GLY A 1 137 ? 37.318 16.973 26.236 1.00 12.62 125 GLY A O 1
ATOM 1011 N N . HIS A 1 138 ? 37.605 16.793 28.455 1.00 13.24 126 HIS A N 1
ATOM 1012 C CA . HIS A 1 138 ? 38.848 16.060 28.324 1.00 12.99 126 HIS A CA 1
ATOM 1013 C C . HIS A 1 138 ? 38.677 14.768 27.514 1.00 12.97 126 HIS A C 1
ATOM 1014 O O . HIS A 1 138 ? 39.514 14.429 26.712 1.00 13.15 126 HIS A O 1
ATOM 1021 N N . GLY A 1 139 ? 37.576 14.071 27.707 1.00 12.81 127 GLY A N 1
ATOM 1022 C CA . GLY A 1 139 ? 37.380 12.825 26.982 1.00 12.94 127 GLY A CA 1
ATOM 1023 C C . GLY A 1 139 ? 37.359 13.003 25.483 1.00 12.79 127 GLY A C 1
ATOM 1024 O O . GLY A 1 139 ? 37.873 12.163 24.763 1.00 13.37 127 GLY A O 1
ATOM 1025 N N . LEU A 1 140 ? 36.788 14.093 24.975 1.00 13.41 128 LEU A N 1
ATOM 1026 C CA . LEU A 1 140 ? 36.840 14.349 23.537 1.00 12.50 128 LEU A CA 1
ATOM 1027 C C . LEU A 1 140 ? 38.239 14.656 23.055 1.00 13.44 128 LEU A C 1
ATOM 1028 O O . LEU A 1 140 ? 38.685 14.161 22.027 1.00 13.71 128 LEU A O 1
ATOM 1037 N N . LYS A 1 141 ? 38.943 15.508 23.790 1.00 13.43 129 LYS A N 1
ATOM 1038 C CA . LYS A 1 141 ? 40.329 15.787 23.482 1.00 13.23 129 LYS A CA 1
ATOM 1039 C C . LYS A 1 141 ? 41.119 14.486 23.338 1.00 13.54 129 LYS A C 1
ATOM 1040 O O . LYS A 1 141 ? 41.898 14.311 22.393 1.00 13.31 129 LYS A O 1
ATOM 1046 N N . VAL A 1 142 ? 40.916 13.586 24.286 1.00 12.74 130 VAL A N 1
ATOM 1047 C CA . VAL A 1 142 ? 41.621 12.314 24.257 1.00 12.78 130 VAL A CA 1
ATOM 1048 C C . VAL A 1 142 ? 41.215 11.471 23.070 1.00 13.03 130 VAL A C 1
ATOM 1049 O O . VAL A 1 142 ? 42.055 10.875 22.419 1.00 13.22 130 VAL A O 1
ATOM 1053 N N . CYS A 1 143 ? 39.928 11.458 22.750 1.00 12.90 131 CYS A N 1
ATOM 1054 C CA . CYS A 1 143 ? 39.500 10.732 21.563 1.00 13.12 131 CYS A CA 1
ATOM 1055 C C . CYS A 1 143 ? 40.272 11.149 20.328 1.00 13.54 131 CYS A C 1
ATOM 1056 O O . CYS A 1 143 ? 40.694 10.323 19.502 1.00 13.79 131 CYS A O 1
ATOM 1059 N N . VAL A 1 144 ? 40.420 12.452 20.134 1.00 12.77 132 VAL A N 1
ATOM 1060 C CA . VAL A 1 144 ? 41.169 12.963 19.004 1.00 13.38 132 VAL A CA 1
ATOM 1061 C C . VAL A 1 144 ? 42.645 12.545 19.104 1.00 12.97 132 VAL A C 1
ATOM 1062 O O . VAL A 1 144 ? 43.234 12.016 18.161 1.00 13.44 132 VAL A O 1
ATOM 1066 N N . GLU A 1 145 ? 43.251 12.804 20.258 1.00 13.22 133 GLU A N 1
ATOM 1067 C CA . GLU A 1 145 ? 44.666 12.575 20.441 1.00 13.89 133 GLU A CA 1
ATOM 1068 C C . GLU A 1 145 ? 45.0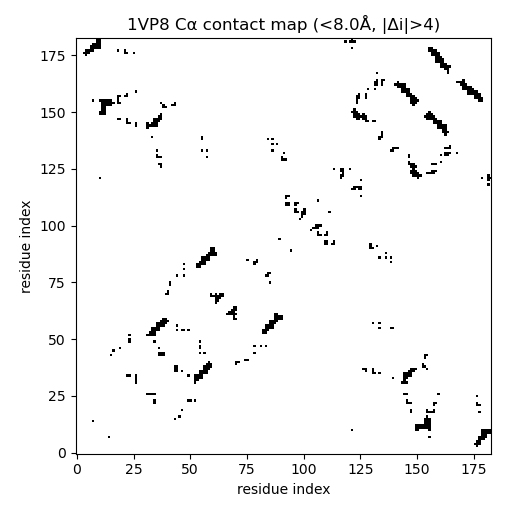37 11.122 20.191 1.00 14.27 133 GLU A C 1
ATOM 1069 O O . GLU A 1 145 ? 46.005 10.815 19.483 1.00 13.30 133 GLU A O 1
ATOM 1075 N N . ILE A 1 146 ? 44.279 10.194 20.773 1.00 13.07 134 ILE A N 1
ATOM 1076 C CA . ILE A 1 146 ? 44.643 8.800 20.642 1.00 13.81 134 ILE A CA 1
ATOM 1077 C C . ILE A 1 146 ? 44.449 8.271 19.230 1.00 13.52 134 ILE A C 1
ATOM 1078 O O . ILE A 1 146 ? 45.110 7.313 18.821 1.00 13.01 134 ILE A O 1
ATOM 1083 N N . THR A 1 147 ? 43.538 8.874 18.475 1.00 12.90 135 THR A N 1
ATOM 1084 C CA . THR A 1 147 ? 43.316 8.477 17.091 1.00 12.89 135 THR A CA 1
ATOM 1085 C C . THR A 1 147 ? 44.523 8.855 16.239 1.00 13.93 135 THR A C 1
ATOM 1086 O O . THR A 1 147 ? 44.982 8.042 15.434 1.00 13.44 135 THR A O 1
ATOM 1090 N N . ILE A 1 148 ? 45.053 10.061 16.402 1.00 13.20 136 ILE A N 1
ATOM 1091 C CA . ILE A 1 148 ? 46.268 10.444 15.688 1.00 13.06 136 ILE A CA 1
ATOM 1092 C C . ILE A 1 148 ? 47.433 9.555 16.080 1.00 13.31 136 ILE A C 1
ATOM 1093 O O . ILE A 1 148 ? 48.198 9.117 15.235 1.00 13.03 136 ILE A O 1
ATOM 1106 N N . ALA A 1 150 ? 47.333 6.442 17.292 1.00 12.82 138 ALA A N 1
ATOM 1107 C CA . ALA A 1 150 ? 47.128 5.107 16.721 1.00 13.12 138 ALA A CA 1
ATOM 1108 C C . ALA A 1 150 ? 47.450 5.089 15.227 1.00 12.80 138 ALA A C 1
ATOM 1109 O O . ALA A 1 150 ? 47.980 4.097 14.720 1.00 13.27 138 ALA A O 1
ATOM 1111 N N . ALA A 1 151 ? 47.089 6.158 14.528 1.00 13.47 139 ALA A N 1
ATOM 1112 C CA . ALA A 1 151 ? 47.412 6.236 13.108 1.00 13.52 139 ALA A CA 1
ATOM 1113 C C . ALA A 1 151 ? 48.920 6.309 12.873 1.00 12.67 139 ALA A C 1
ATOM 1114 O O . ALA A 1 151 ? 49.458 5.580 12.052 1.00 13.03 139 ALA A O 1
ATOM 1116 N N . ASP A 1 152 ? 49.615 7.178 13.593 1.00 12.92 140 ASP A N 1
ATOM 1117 C CA . ASP A 1 152 ? 51.049 7.368 13.414 1.00 12.87 140 ASP A CA 1
ATOM 1118 C C . ASP A 1 152 ? 51.854 6.124 13.777 1.00 13.47 140 ASP A C 1
ATOM 1119 O O . ASP A 1 152 ? 52.918 5.857 13.233 1.00 13.22 140 ASP A O 1
ATOM 1124 N N . SER A 1 153 ? 51.347 5.366 14.763 1.00 13.03 141 SER A N 1
ATOM 1125 C CA . SER A 1 153 ? 51.965 4.126 15.199 1.00 12.85 141 SER A CA 1
ATOM 1126 C C . SER A 1 153 ? 51.628 2.965 14.275 1.00 13.87 141 SER A C 1
ATOM 1127 O O . SER A 1 153 ? 52.122 1.850 14.473 1.00 14.60 141 SER A O 1
ATOM 1130 N N . GLY A 1 154 ? 50.783 3.166 13.285 1.00 13.49 142 GLY A N 1
ATOM 1131 C CA . GLY A 1 154 ? 50.448 2.136 12.316 1.00 14.33 142 GLY A CA 1
ATOM 1132 C C . GLY A 1 154 ? 49.423 1.105 12.771 1.00 12.91 142 GLY A C 1
ATOM 1133 O O . GLY A 1 154 ? 49.346 0.030 12.167 1.00 14.20 142 GLY A O 1
ATOM 1134 N N . ALA A 1 155 ? 48.645 1.416 13.793 1.00 12.14 143 ALA A N 1
ATOM 1135 C CA . ALA A 1 155 ? 47.693 0.481 14.389 1.00 12.68 143 ALA A CA 1
ATOM 1136 C C . ALA A 1 155 ? 46.323 0.507 13.751 1.00 13.82 143 ALA A C 1
ATOM 1137 O O . ALA A 1 155 ? 45.602 -0.492 13.844 1.00 15.50 143 ALA A O 1
ATOM 1139 N N . ILE A 1 156 ? 45.938 1.599 13.126 1.00 13.76 144 ILE A N 1
ATOM 1140 C CA . ILE A 1 156 ? 44.649 1.695 12.435 1.00 13.73 144 ILE A CA 1
ATOM 1141 C C . ILE A 1 156 ? 44.843 2.231 11.035 1.00 14.61 144 ILE A C 1
ATOM 1142 O O . ILE A 1 156 ? 45.735 3.043 10.803 1.00 15.56 144 ILE A O 1
ATOM 1147 N N . PRO A 1 157 ? 43.966 1.822 10.110 1.00 14.78 145 PRO A N 1
ATOM 1148 C CA . PRO A 1 157 ? 43.979 2.396 8.783 1.00 14.95 145 PRO A CA 1
ATOM 1149 C C . PRO A 1 157 ? 43.264 3.726 8.787 1.00 15.64 145 PRO A C 1
ATOM 1150 O O . PRO A 1 157 ? 42.648 4.136 9.779 1.00 15.94 145 PRO A O 1
ATOM 1154 N N . ILE A 1 158 ? 43.331 4.412 7.653 1.00 14.81 146 ILE A N 1
ATOM 1155 C CA . ILE A 1 158 ? 42.625 5.667 7.476 1.00 14.53 146 ILE A CA 1
ATOM 1156 C C . ILE A 1 158 ? 41.237 5.310 6.981 1.00 15.81 146 ILE A C 1
ATOM 1157 O O . ILE A 1 158 ? 40.915 5.359 5.785 1.00 16.52 146 ILE A O 1
ATOM 1162 N N . GLU A 1 159 ? 40.433 4.891 7.945 1.00 14.36 147 GLU A N 1
ATOM 1163 C CA . GLU A 1 159 ? 39.013 4.566 7.754 1.00 15.70 147 GLU A CA 1
ATOM 1164 C C . GLU A 1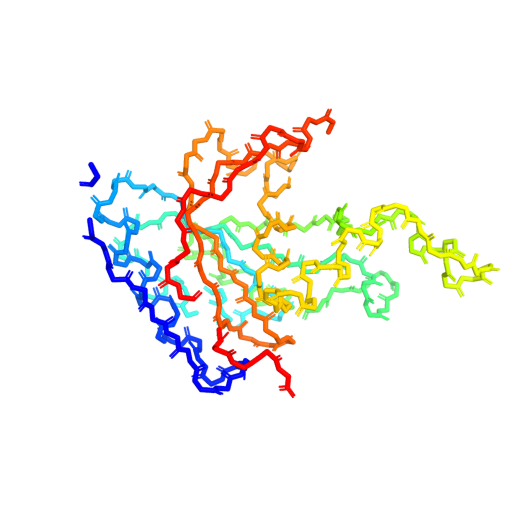 159 ? 38.318 5.007 9.024 1.00 13.65 147 GLU A C 1
ATOM 1165 O O . GLU A 1 159 ? 38.948 5.170 10.071 1.00 14.04 147 GLU A O 1
ATOM 1176 N N . GLU A 1 160 ? 37.003 5.181 8.962 1.00 13.24 148 GLU A N 1
ATOM 1177 C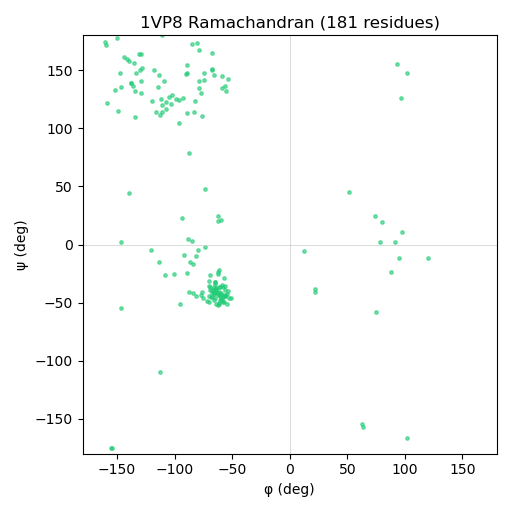 CA . GLU A 1 160 ? 36.296 5.561 10.166 1.00 13.42 148 GLU A CA 1
ATOM 1178 C C . GLU A 1 160 ? 36.500 4.520 11.247 1.00 12.76 148 GLU A C 1
ATOM 1179 O O . GLU A 1 160 ? 36.368 3.315 11.016 1.00 13.33 148 GLU A O 1
ATOM 1185 N N . VAL A 1 161 ? 36.782 5.011 12.442 1.00 12.53 149 VAL A N 1
ATOM 1186 C CA . VAL A 1 161 ? 36.913 4.210 13.651 1.00 12.46 149 VAL A CA 1
ATOM 1187 C C . VAL A 1 161 ? 36.053 4.804 14.739 1.00 12.30 149 VAL A C 1
ATOM 1188 O O . VAL A 1 161 ? 35.613 5.955 14.611 1.00 12.86 149 VAL A O 1
ATOM 1192 N N . VAL A 1 162 ? 35.786 4.037 15.798 1.00 11.88 150 VAL A N 1
ATOM 1193 C CA . VAL A 1 162 ? 35.185 4.635 17.006 1.00 12.63 150 VAL A CA 1
ATOM 1194 C C . VAL A 1 162 ? 36.298 4.807 18.027 1.00 13.42 150 VAL A C 1
ATOM 1195 O O . VAL A 1 162 ? 37.037 3.844 18.294 1.00 14.02 150 VAL A O 1
ATOM 1199 N N . ALA A 1 163 ? 36.436 6.018 18.584 1.00 12.97 151 ALA A N 1
ATOM 1200 C CA . ALA A 1 163 ? 37.428 6.324 19.617 1.00 13.05 151 ALA A CA 1
ATOM 1201 C C . ALA A 1 163 ? 36.703 6.635 20.918 1.00 12.79 151 ALA A C 1
ATOM 1202 O O . ALA A 1 163 ? 35.619 7.198 20.897 1.00 13.35 151 ALA A O 1
ATOM 1204 N N . VAL A 1 164 ? 37.342 6.253 22.013 1.00 13.30 152 VAL A N 1
ATOM 1205 C CA . VAL A 1 164 ? 36.813 6.360 23.369 1.00 12.69 152 VAL A CA 1
ATOM 1206 C C . VAL A 1 164 ? 37.880 6.922 24.286 1.00 12.80 152 VAL A C 1
ATOM 1207 O O . VAL A 1 164 ? 39.003 6.441 24.309 1.00 13.11 152 VAL A O 1
ATOM 1211 N N . GLY A 1 165 ? 37.482 7.920 25.076 1.00 12.55 153 GLY A N 1
ATOM 1212 C CA . GLY A 1 165 ? 38.360 8.555 26.077 1.00 13.29 153 GLY A CA 1
ATOM 1213 C C . GLY A 1 165 ? 37.528 9.072 27.242 1.00 12.43 153 GLY A C 1
ATOM 1214 O O . GLY A 1 165 ? 36.300 8.941 27.250 1.00 12.90 153 GLY A O 1
ATOM 1215 N N . GLY A 1 166 ? 38.206 9.634 28.239 1.00 12.97 154 GLY A N 1
ATOM 1216 C CA . GLY A 1 166 ? 37.503 10.102 29.394 1.00 13.23 154 GLY A CA 1
ATOM 1217 C C . GLY A 1 166 ? 38.216 11.203 30.145 1.00 13.46 154 GLY A C 1
ATOM 1218 O O . GLY A 1 166 ? 39.226 11.748 29.708 1.00 13.18 154 GLY A O 1
ATOM 1219 N N . ARG A 1 167 ? 37.614 11.553 31.267 1.00 14.34 155 ARG A N 1
ATOM 1220 C CA . ARG A 1 167 ? 38.179 12.509 32.178 1.00 12.97 155 ARG A CA 1
ATOM 1221 C C . ARG A 1 167 ? 38.922 11.762 33.284 1.00 14.78 155 ARG A C 1
ATOM 1222 O O . ARG A 1 167 ? 38.310 11.131 34.160 1.00 14.80 155 ARG A O 1
ATOM 1230 N N . SER A 1 168 ? 40.242 11.799 33.169 1.00 14.56 156 SER A N 1
ATOM 1231 C CA . SER A 1 168 ? 41.218 11.283 34.164 1.00 15.17 156 SER A CA 1
ATOM 1232 C C . SER A 1 168 ? 41.327 9.763 34.182 1.00 15.03 156 SER A C 1
ATOM 1233 O O . SER A 1 168 ? 42.443 9.214 34.029 1.00 17.30 156 SER A O 1
ATOM 1236 N N . ARG A 1 169 ? 40.204 9.075 34.430 1.00 14.37 157 ARG A N 1
ATOM 1237 C CA . ARG A 1 169 ? 40.159 7.610 34.474 1.00 13.52 157 ARG A CA 1
ATOM 1238 C C . ARG A 1 169 ? 38.892 7.166 33.797 1.00 13.84 157 ARG A C 1
ATOM 1239 O O . ARG A 1 169 ? 37.916 7.927 33.717 1.00 13.49 157 ARG A O 1
ATOM 1247 N N . GLY A 1 170 ? 38.857 5.927 33.331 1.00 12.80 158 GLY A N 1
ATOM 1248 C CA . GLY A 1 170 ? 37.694 5.421 32.646 1.00 13.60 158 GLY A CA 1
ATOM 1249 C C . GLY A 1 170 ? 37.405 6.150 31.362 1.00 12.56 158 GLY A C 1
ATOM 1250 O O . GLY A 1 170 ? 38.302 6.702 30.738 1.00 12.59 158 GLY A O 1
ATOM 1251 N N . ALA A 1 171 ? 36.149 6.072 30.955 1.00 12.66 159 ALA A N 1
ATOM 1252 C CA . ALA A 1 171 ? 35.699 6.650 29.700 1.00 12.71 159 ALA A CA 1
ATOM 1253 C C . ALA A 1 171 ? 34.403 7.438 29.926 1.00 14.01 159 ALA A C 1
ATOM 1254 O O . ALA A 1 171 ? 33.579 7.070 30.759 1.00 13.23 159 ALA A O 1
ATOM 1256 N N . ASP A 1 172 ? 34.235 8.498 29.150 1.00 12.50 160 ASP A N 1
ATOM 1257 C CA . ASP A 1 172 ? 32.999 9.291 29.189 1.00 12.00 160 ASP A CA 1
ATOM 1258 C C . ASP A 1 172 ? 32.611 9.874 27.833 1.00 13.08 160 ASP A C 1
ATOM 1259 O O . ASP A 1 172 ? 31.578 10.552 27.767 1.00 13.28 160 ASP A O 1
ATOM 1264 N N . THR A 1 173 ? 33.377 9.592 26.768 1.00 12.25 161 THR A N 1
ATOM 1265 C CA . THR A 1 173 ? 33.141 10.207 25.473 1.00 12.54 161 THR A CA 1
ATOM 1266 C C . THR A 1 173 ? 33.499 9.196 24.403 1.00 12.31 161 THR A C 1
ATOM 1267 O O . THR A 1 173 ? 34.537 8.526 24.497 1.00 13.19 161 THR A O 1
ATOM 1271 N N . ALA A 1 174 ? 32.640 9.087 23.387 1.00 12.67 162 ALA A N 1
ATOM 1272 C CA . ALA A 1 174 ? 32.927 8.232 22.230 1.00 12.16 162 ALA A CA 1
ATOM 1273 C C . ALA A 1 174 ? 32.525 8.981 20.982 1.00 12.33 162 ALA A C 1
ATOM 1274 O O . ALA A 1 174 ? 31.511 9.685 20.959 1.00 13.06 162 ALA A O 1
ATOM 1276 N N . VAL A 1 175 ? 33.352 8.873 19.947 1.00 12.76 163 VAL A N 1
ATOM 1277 C CA . VAL A 1 175 ? 33.121 9.523 18.667 1.00 12.52 163 VAL A CA 1
ATOM 1278 C C . VAL A 1 175 ? 33.379 8.574 17.516 1.00 12.38 163 VAL A C 1
ATOM 1279 O O . VAL A 1 175 ? 34.126 7.585 17.633 1.00 13.35 163 VAL A O 1
ATOM 1283 N N . VAL A 1 176 ? 32.763 8.868 16.379 1.00 12.49 164 VAL A N 1
ATOM 1284 C CA . VAL A 1 176 ? 33.151 8.249 15.113 1.00 12.63 164 VAL A CA 1
ATOM 1285 C C . VAL A 1 176 ? 34.106 9.254 14.456 1.00 12.89 164 VAL A C 1
ATOM 1286 O O . VAL A 1 176 ? 33.752 10.418 14.318 1.00 13.08 164 VAL A O 1
ATOM 1290 N N . ILE A 1 177 ? 35.309 8.838 14.102 1.00 11.99 165 ILE A N 1
ATOM 1291 C CA . ILE A 1 177 ? 36.340 9.742 13.656 1.00 12.75 165 ILE A CA 1
ATOM 1292 C C . ILE A 1 177 ? 37.081 9.169 12.463 1.00 13.13 165 ILE A C 1
ATOM 1293 O O . ILE A 1 177 ? 37.360 7.966 12.392 1.00 13.29 165 ILE A O 1
ATOM 1298 N N . ARG A 1 178 ? 37.364 10.043 11.496 1.00 12.92 166 ARG A N 1
ATOM 1299 C CA . ARG A 1 178 ? 38.251 9.751 10.377 1.00 13.82 166 ARG A CA 1
ATOM 1300 C C . ARG A 1 178 ? 39.668 10.133 10.818 1.00 13.34 166 ARG A C 1
ATOM 1301 O O . ARG A 1 178 ? 39.919 11.293 11.130 1.00 13.39 166 ARG A O 1
ATOM 1309 N N . PRO A 1 179 ? 40.573 9.155 10.961 1.00 13.64 167 PRO A N 1
ATOM 1310 C CA . PRO A 1 179 ? 41.944 9.446 11.443 1.00 13.59 167 PRO A CA 1
ATOM 1311 C C . PRO A 1 179 ? 42.780 10.271 10.468 1.00 13.10 167 PRO A C 1
ATOM 1312 O O . PRO A 1 179 ? 42.446 10.383 9.293 1.00 14.04 167 PRO A O 1
ATOM 1316 N N . ALA A 1 180 ? 43.858 10.797 10.993 1.00 13.12 168 ALA A N 1
ATOM 1317 C CA . ALA A 1 180 ? 44.915 11.366 10.177 1.00 13.70 168 ALA A CA 1
ATOM 1318 C C . ALA A 1 180 ? 46.174 11.277 11.008 1.00 13.41 168 ALA A C 1
ATOM 1319 O O . ALA A 1 180 ? 46.172 10.720 12.102 1.00 13.74 168 ALA A O 1
ATOM 1321 N N . HIS A 1 181 ? 47.267 11.840 10.504 1.00 13.19 169 HIS A N 1
ATOM 1322 C CA . HIS A 1 181 ? 48.590 11.758 11.118 1.00 13.10 169 HIS A CA 1
ATOM 1323 C C . HIS A 1 181 ? 49.080 13.094 11.630 1.00 13.78 169 HIS A C 1
ATOM 1324 O O . HIS A 1 181 ? 48.480 14.126 11.374 1.00 13.40 169 HIS A O 1
ATOM 1339 N N . ASN A 1 183 ? 51.369 14.875 10.494 1.00 13.13 171 ASN A N 1
ATOM 1340 C CA . ASN A 1 183 ? 51.723 15.775 9.403 1.00 13.95 171 ASN A CA 1
ATOM 1341 C C . ASN A 1 183 ? 50.529 16.203 8.559 1.00 14.94 171 ASN A C 1
ATOM 1342 O O . ASN A 1 183 ? 50.712 17.037 7.642 1.00 16.87 171 ASN A O 1
ATOM 1347 N N . ASN A 1 184 ? 49.345 15.654 8.794 1.00 13.85 172 ASN A N 1
ATOM 1348 C CA . ASN A 1 184 ? 48.116 16.066 8.086 1.00 13.32 172 ASN A CA 1
ATOM 1349 C C . ASN A 1 184 ? 46.942 16.114 9.037 1.00 12.84 172 ASN A C 1
ATOM 1350 O O . ASN A 1 184 ? 45.855 15.669 8.691 1.00 13.57 172 ASN A O 1
ATOM 1355 N N . PHE A 1 185 ? 47.158 16.685 10.205 1.00 13.21 173 PHE A N 1
ATOM 1356 C CA . PHE A 1 185 ? 46.173 16.668 11.265 1.00 14.33 173 PHE A CA 1
ATOM 1357 C C . PHE A 1 185 ? 44.829 17.245 10.840 1.00 13.90 173 PHE A C 1
ATOM 1358 O O . PHE A 1 185 ? 43.779 16.771 11.307 1.00 13.57 173 PHE A O 1
ATOM 1366 N N . PHE A 1 186 ? 44.832 18.264 9.990 1.00 13.72 174 PHE A N 1
ATOM 1367 C CA . PHE A 1 186 ? 43.605 18.932 9.601 1.00 13.76 174 PHE A CA 1
ATOM 1368 C C . PHE A 1 186 ? 42.765 18.100 8.646 1.00 14.12 174 PHE A C 1
ATOM 1369 O O . PHE A 1 186 ? 41.664 18.513 8.281 1.00 14.16 174 PHE A O 1
ATOM 1377 N N . ASP A 1 187 ? 43.262 16.920 8.256 1.00 13.90 175 ASP A N 1
ATOM 1378 C CA . ASP A 1 187 ? 42.442 15.959 7.520 1.00 14.15 175 ASP A CA 1
ATOM 1379 C C . ASP A 1 187 ? 41.625 15.054 8.464 1.00 14.34 175 ASP A C 1
ATOM 1380 O O . ASP A 1 187 ? 40.654 14.430 8.013 1.00 15.11 175 ASP A O 1
ATOM 1385 N N . ALA A 1 188 ? 41.943 15.006 9.745 1.00 13.25 176 ALA A N 1
ATOM 1386 C CA . ALA A 1 188 ? 41.116 14.245 10.696 1.00 14.07 176 ALA A CA 1
ATOM 1387 C C . ALA A 1 188 ? 39.768 14.918 10.820 1.00 14.57 176 ALA A C 1
ATOM 1388 O O . ALA A 1 188 ? 39.630 16.142 10.703 1.00 15.08 176 ALA A O 1
ATOM 1390 N N . GLU A 1 189 ? 38.727 14.126 11.105 1.00 13.83 177 GLU A N 1
ATOM 1391 C CA . GLU A 1 189 ? 37.371 14.690 11.153 1.00 13.43 177 GLU A CA 1
ATOM 1392 C C . GLU A 1 189 ? 36.512 13.884 12.116 1.00 13.41 177 GLU A C 1
ATOM 1393 O O . GLU A 1 189 ? 36.498 12.654 12.055 1.00 14.31 177 GLU A O 1
ATOM 1399 N N . ILE A 1 190 ? 35.784 14.568 12.983 1.00 13.08 178 ILE A N 1
ATOM 1400 C CA . ILE A 1 190 ? 34.763 13.946 13.811 1.00 12.45 178 ILE A CA 1
ATOM 1401 C C . ILE A 1 190 ? 33.498 13.834 12.994 1.00 13.55 178 ILE A C 1
ATOM 1402 O O . ILE A 1 190 ? 32.906 14.853 12.596 1.00 14.50 178 ILE A O 1
ATOM 1411 N N . LYS A 1 191 ? 33.094 12.603 12.693 1.00 12.43 179 LYS A N 1
ATOM 1412 C CA . LYS A 1 191 ? 31.905 12.365 11.874 1.00 12.78 179 LYS A CA 1
ATOM 1413 C C . LYS A 1 191 ? 30.627 12.406 12.734 1.00 13.49 179 LYS A C 1
ATOM 1414 O O . LYS A 1 191 ? 29.612 12.947 12.321 1.00 13.84 179 LYS A O 1
ATOM 1420 N N . GLU A 1 192 ? 30.699 11.811 13.920 1.00 12.94 180 GLU A N 1
ATOM 1421 C CA . GLU A 1 192 ? 29.566 11.708 14.846 1.00 12.82 180 GLU A CA 1
ATOM 1422 C C . GLU A 1 192 ? 30.084 11.749 16.286 1.00 12.73 180 GLU A C 1
ATOM 1423 O O . GLU A 1 192 ? 31.197 11.291 16.548 1.00 12.91 180 GLU A O 1
ATOM 1429 N N . ILE A 1 193 ? 29.286 12.316 17.198 1.00 13.45 181 ILE A N 1
ATOM 1430 C CA . ILE A 1 193 ? 29.545 12.225 18.622 1.00 13.20 181 ILE A CA 1
ATOM 1431 C C . ILE A 1 193 ? 28.517 11.280 19.198 1.00 12.87 181 ILE A C 1
ATOM 1432 O O . ILE A 1 193 ? 27.318 11.535 19.135 1.00 13.24 181 ILE A O 1
ATOM 1441 N N . ILE A 1 194 ? 28.997 10.158 19.730 1.00 12.59 182 ILE A N 1
ATOM 1442 C CA . ILE A 1 194 ? 28.116 9.100 20.204 1.00 12.07 182 ILE A CA 1
ATOM 1443 C C . ILE A 1 194 ? 27.588 9.419 21.616 1.00 12.43 182 ILE A C 1
ATOM 1444 O O . ILE A 1 194 ? 26.407 9.259 21.918 1.00 12.61 182 ILE A O 1
ATOM 1449 N N . CYS A 1 195 ? 28.500 9.877 22.476 1.00 13.19 183 CYS A N 1
ATOM 1450 C CA . CYS A 1 195 ? 28.148 10.277 23.819 1.00 12.84 183 CYS A CA 1
ATOM 1451 C C . CYS A 1 195 ? 29.233 11.191 24.363 1.00 11.93 183 CYS A C 1
ATOM 1452 O O . CYS A 1 195 ? 30.380 11.156 23.913 1.00 12.56 183 CYS A O 1
ATOM 1463 N N . PRO A 1 197 ? 29.875 13.947 28.233 1.00 12.87 185 PRO A N 1
ATOM 1464 C CA . PRO A 1 197 ? 29.239 14.629 29.361 1.00 13.50 185 PRO A CA 1
ATOM 1465 C C . PRO A 1 197 ? 28.592 15.929 28.929 1.00 12.77 185 PRO A C 1
ATOM 1466 O O . PRO A 1 197 ? 29.211 16.714 28.217 1.00 14.38 185 PRO A O 1
ATOM 1470 N N . ARG A 1 198 ? 27.368 16.169 29.390 1.00 12.50 186 ARG A N 1
ATOM 1471 C CA . ARG A 1 198 ? 26.750 17.475 29.206 1.00 13.00 186 ARG A CA 1
ATOM 1472 C C . ARG A 1 198 ? 27.533 18.519 30.000 1.00 13.35 186 ARG A C 1
ATOM 1473 O O . ARG A 1 198 ? 27.671 19.666 29.581 1.00 14.08 186 ARG A O 1
ATOM 1481 N N . ASN A 1 199 ? 27.986 18.123 31.183 1.00 13.18 187 ASN A N 1
ATOM 1482 C CA . ASN A 1 199 ? 28.776 18.949 32.079 1.00 14.20 187 ASN A CA 1
ATOM 1483 C C . ASN A 1 199 ? 30.187 18.390 32.133 1.00 15.02 187 ASN A C 1
ATOM 1484 O O . ASN A 1 199 ? 30.395 17.269 32.628 1.00 15.63 187 ASN A O 1
ATOM 1489 N N . LYS A 1 200 ? 31.158 19.140 31.627 1.00 15.22 188 LYS A N 1
ATOM 1490 C CA . LYS A 1 200 ? 32.524 18.640 31.534 1.00 15.59 188 LYS A CA 1
ATOM 1491 C C . LYS A 1 200 ? 33.329 18.805 32.819 1.00 15.34 188 LYS A C 1
ATOM 1492 O O . LYS A 1 200 ? 34.413 18.165 32.965 1.00 15.89 188 LYS A O 1
ATOM 1498 N N . ARG A 1 201 ? 32.839 19.665 33.701 1.00 15.45 189 ARG A N 1
ATOM 1499 C CA . ARG A 1 201 ? 33.562 20.119 34.856 1.00 17.11 189 ARG A CA 1
ATOM 1500 C C . ARG A 1 201 ? 32.588 20.830 35.778 1.00 19.91 189 ARG A C 1
ATOM 1501 O O A ARG A 1 201 ? 31.423 21.076 35.384 0.50 15.06 189 ARG A O 1
ATOM 1502 O O B ARG A 1 201 ? 32.949 21.074 36.936 0.50 15.92 189 ARG A O 1
#

Nearest PDB structures (foldseek):
  1vp8-assembly1_A  TM=1.004E+00  e=4.299E-37  Archaeoglobus fulgidus DSM 4304
  1t57-assembly1_C-2  TM=9.547E-01  e=1.345E-20  Methanothermobacter thermautotrophicus
  7ueh-assembly2_D  TM=5.984E-01  e=5.784E-04  Zymomonas mobilis
  7ueh-assembly2_A  TM=6.025E-01  e=9.029E-04  Zymomonas mobilis
  1r74-assembly1_A-2  TM=3.889E-01  e=6.832E-02  Homo sapiens

Foldseek 3Di:
DDDDEAAAAEFDAVCFLVQLVLLLVVCVVVVHAEEEEEAAQQPSLPNLCNVRHAYEYEYEAQCPPHHRHGSDDVNVVVSVVSRHHYHHDDQPLAPPQVVCCVPPRDGDPSVVVLVVCCVPPRNFRSVQLRRLLVVQSPNDDQDWYKYFGGDPHHTFWIFTWRGDHVPSVPIDTPGTRYHPDRD

Secondary structure (DSSP, 8-state):
--------SS-SGGGHHHHHHHHHHHHHHHT--EEEEE-SSSS-------TTPEEEEEEPPTTSSSTT----HHHHHHHHHTT-EEEE---TTTTTHHHHHHHT----HHHHHHHHHHHHH-HHHHHHHHHH--TTTTSS-SS-EEEEE-SSSS--EEEEEE-----GGG-EEEEE-------